Protein AF-A0A779UK07-F1 (afdb_monomer)

Foldseek 3Di:
DDADDLVNLQQDAQPDDWAARVPAPQWTWHDDNDRSKTWTWRWDQQLVPRDIDIDTQGMPPVQPSVNSVVVNVVCVVCSVVRHHVVVVVVVVVVPPPQDFLQVLLVVLLVVCVVVDPDVVCSVVLNVLCVVQPCVQRRRPGLVPDDPVSLCVSLVVCCVPPVVSSVSNVVSSVSSSVVSVVVD

InterPro domains:
  IPR010998 Integrase/recombinase, N-terminal [G3DSA:1.10.150.130] (100-183)
  IPR011010 DNA breaking-rejoining enzyme, catalytic core [SSF56349] (99-183)
  IPR025166 Integrase, DNA-binding domain [PF13356] (4-92)
  IPR038488 Integrase, DNA-binding domain superfamily [G3DSA:3.30.160.390] (3-99)
  IPR050808 Phage Integrase [PTHR30629] (3-180)
  IPR053876 Phage integrase, central domain [PF22022] (101-183)

Nearest PDB structures (foldseek):
  2khv-assembly1_A  TM=9.338E-01  e=1.316E-04  Nitrosospira multiformis ATCC 25196
  3ju0-assembly1_A  TM=8.220E-01  e=2.332E-04  Pectobacterium atrosepticum
  2kj9-assembly1_A  TM=9.137E-01  e=2.268E-02  Pectobacterium atrosepticum
  2kd1-assembly1_A  TM=8.937E-01  e=5.277E-01  Bacillus cereus ATCC 14579

Organism: Escherichia coli (NCBI:txid562)

Sequence (183 aa):
MAVLTDTKARHIKPDDKPLPHGGITGLTLHPSSVKGRGKWVFRYVSPVTQKRRNAGLGTYPEVSIAEAARAARIMREQLAAGDDPLEIKKAEAEKVVIPTFADAARRVHAELSPGWENPKHVRQWLSTLENYAFPQLGAKTLDSITAADVAETLRPVWLTLSETASRVKQRIHVVMQWGWAHG

Mean predicted aligned error: 11.49 Å

Structure (mmCIF, N/CA/C/O backbone):
data_AF-A0A779UK07-F1
#
_entry.id   AF-A0A779UK07-F1
#
loop_
_atom_site.group_PDB
_atom_site.id
_atom_site.type_symbol
_atom_site.label_atom_id
_atom_site.label_alt_id
_atom_site.label_comp_id
_atom_site.label_asym_id
_atom_site.label_entity_id
_atom_site.label_seq_id
_atom_site.pdbx_PDB_ins_code
_atom_site.Cartn_x
_atom_site.Cartn_y
_atom_site.Cartn_z
_atom_site.occupancy
_atom_site.B_iso_or_equiv
_atom_site.auth_seq_id
_atom_site.auth_comp_id
_atom_site.auth_asym_id
_atom_site.auth_atom_id
_atom_site.pdbx_PDB_model_num
ATOM 1 N N . MET A 1 1 ? 15.103 -5.470 -36.499 1.00 57.44 1 MET A N 1
ATOM 2 C CA . MET A 1 1 ? 15.886 -4.327 -35.970 1.00 57.44 1 MET A CA 1
ATOM 3 C C . MET A 1 1 ? 17.049 -4.884 -35.166 1.00 57.44 1 MET A C 1
ATOM 5 O O . MET A 1 1 ? 16.879 -5.939 -34.570 1.00 57.44 1 MET A O 1
ATOM 9 N N . ALA A 1 2 ? 18.208 -4.224 -35.153 1.00 71.31 2 ALA A N 1
ATOM 10 C CA . ALA A 1 2 ? 19.325 -4.659 -34.311 1.00 71.31 2 ALA A CA 1
ATOM 11 C C . ALA A 1 2 ? 18.951 -4.550 -32.822 1.00 71.31 2 ALA A C 1
ATOM 13 O O . ALA A 1 2 ? 18.353 -3.552 -32.417 1.00 71.31 2 ALA A O 1
ATOM 14 N N . VAL A 1 3 ? 19.290 -5.571 -32.029 1.00 83.56 3 VAL A N 1
ATOM 15 C CA . VAL A 1 3 ? 19.052 -5.575 -30.578 1.00 83.56 3 VAL A CA 1
ATOM 16 C C . VAL A 1 3 ? 19.963 -4.541 -29.908 1.00 83.56 3 VAL A C 1
ATOM 18 O O . VAL A 1 3 ? 21.121 -4.373 -30.294 1.00 83.56 3 VAL A O 1
ATOM 21 N N . LEU A 1 4 ? 19.434 -3.818 -28.923 1.00 87.31 4 LEU A N 1
ATOM 22 C CA . LEU A 1 4 ? 20.172 -2.814 -28.166 1.00 87.31 4 LEU A CA 1
ATOM 23 C C . LEU A 1 4 ? 21.307 -3.470 -27.370 1.00 87.31 4 LEU A C 1
ATOM 25 O O . LEU A 1 4 ? 21.084 -4.390 -26.588 1.00 87.31 4 LEU A O 1
ATOM 29 N N . THR A 1 5 ? 22.522 -2.969 -27.567 1.00 89.06 5 THR A N 1
ATOM 30 C CA . THR A 1 5 ? 23.745 -3.441 -26.908 1.00 89.06 5 THR A CA 1
ATOM 31 C C . THR A 1 5 ? 24.112 -2.553 -25.724 1.00 89.06 5 THR A C 1
ATOM 33 O O . THR A 1 5 ? 23.878 -1.343 -25.771 1.00 89.06 5 THR A O 1
ATOM 36 N N . ASP A 1 6 ? 24.786 -3.114 -24.718 1.00 88.31 6 ASP A N 1
ATOM 37 C CA . ASP A 1 6 ? 25.208 -2.384 -23.511 1.00 88.31 6 ASP A CA 1
ATOM 38 C C . ASP A 1 6 ? 26.038 -1.132 -23.834 1.00 88.31 6 ASP A C 1
ATOM 40 O O . ASP A 1 6 ? 25.762 -0.051 -23.324 1.00 88.31 6 ASP A O 1
ATOM 44 N N . THR A 1 7 ? 26.957 -1.222 -24.799 1.00 87.75 7 THR A N 1
ATOM 45 C CA . THR A 1 7 ? 27.757 -0.081 -25.273 1.00 87.75 7 THR A CA 1
ATOM 46 C C . THR A 1 7 ? 26.894 1.087 -25.751 1.00 87.75 7 THR A C 1
ATOM 48 O O . THR A 1 7 ? 27.187 2.240 -25.456 1.00 87.75 7 THR A O 1
ATOM 51 N N . LYS A 1 8 ? 25.789 0.813 -26.454 1.00 87.31 8 LYS A N 1
ATOM 52 C CA . LYS A 1 8 ? 24.876 1.865 -26.926 1.00 87.31 8 LYS A CA 1
ATOM 53 C C . LYS A 1 8 ? 24.067 2.450 -25.769 1.00 87.31 8 LYS A C 1
ATOM 55 O O . LYS A 1 8 ? 23.874 3.659 -25.730 1.00 87.31 8 LYS A O 1
ATOM 60 N N . ALA A 1 9 ? 23.651 1.618 -24.813 1.00 88.44 9 ALA A N 1
ATOM 61 C CA . ALA A 1 9 ? 22.932 2.068 -23.623 1.00 88.44 9 ALA A CA 1
ATOM 62 C C . ALA A 1 9 ? 23.801 2.964 -22.718 1.00 88.44 9 ALA A C 1
ATOM 64 O O . ALA A 1 9 ? 23.345 4.024 -22.304 1.00 88.44 9 ALA A O 1
ATOM 65 N N . ARG A 1 10 ? 25.078 2.623 -22.486 1.00 90.75 10 ARG A N 1
ATOM 66 C CA . ARG A 1 10 ? 26.016 3.469 -21.710 1.00 90.75 10 ARG A CA 1
ATOM 67 C C . ARG A 1 10 ? 26.317 4.814 -22.359 1.00 90.75 10 ARG A C 1
ATOM 69 O O . ARG A 1 10 ? 26.654 5.774 -21.671 1.00 90.75 10 ARG A O 1
ATOM 76 N N . HIS A 1 11 ? 26.243 4.878 -23.684 1.00 91.56 11 HIS A N 1
ATOM 77 C CA . HIS A 1 11 ? 26.542 6.090 -24.436 1.00 91.56 11 HIS A CA 1
ATOM 78 C C . HIS A 1 11 ? 25.323 6.990 -24.663 1.00 91.56 11 HIS A C 1
ATOM 80 O O . HIS A 1 11 ? 25.506 8.064 -25.235 1.00 91.56 11 HIS A O 1
ATOM 86 N N . ILE A 1 12 ? 24.133 6.602 -24.185 1.00 91.00 12 ILE A N 1
ATOM 87 C CA . ILE A 1 12 ? 22.922 7.418 -24.300 1.00 91.00 12 ILE A CA 1
ATOM 88 C C . ILE A 1 12 ? 23.103 8.763 -23.580 1.00 91.00 12 ILE A C 1
ATOM 90 O O . ILE A 1 12 ? 23.595 8.815 -22.448 1.00 91.00 12 ILE A O 1
ATOM 94 N N . LYS A 1 13 ? 22.732 9.857 -24.239 1.00 91.25 13 LYS A N 1
ATOM 95 C CA . LYS A 1 13 ? 22.801 11.229 -23.722 1.00 91.25 13 LYS A CA 1
ATOM 96 C C . LYS A 1 13 ? 21.400 11.770 -23.420 1.00 91.25 13 LYS A C 1
ATOM 98 O O . LYS A 1 13 ? 20.442 11.290 -24.018 1.00 91.25 13 LYS A O 1
ATOM 103 N N . PRO A 1 14 ? 21.274 12.786 -22.549 1.00 89.38 14 PRO A N 1
ATOM 104 C CA . PRO A 1 14 ? 19.977 13.361 -22.184 1.00 89.38 14 PRO A CA 1
ATOM 105 C C . PRO A 1 14 ? 19.113 13.812 -23.369 1.00 89.38 14 PRO A C 1
ATOM 107 O O . PRO A 1 14 ? 17.906 13.593 -23.353 1.00 89.38 14 PRO A O 1
ATOM 110 N N . ASP A 1 15 ? 19.738 14.358 -24.414 1.00 89.75 15 ASP A N 1
ATOM 111 C CA . ASP A 1 15 ? 19.048 14.881 -25.602 1.00 89.75 15 ASP A CA 1
ATOM 112 C C . ASP A 1 15 ? 18.856 13.838 -26.717 1.00 89.75 15 ASP A C 1
ATOM 114 O O . ASP A 1 15 ? 18.344 14.152 -27.796 1.00 89.75 15 ASP A O 1
ATOM 118 N N . ASP A 1 16 ? 19.276 12.589 -26.491 1.00 89.31 16 ASP A N 1
ATOM 119 C CA . ASP A 1 16 ? 19.120 11.539 -27.491 1.00 89.31 16 ASP A CA 1
ATOM 120 C C . ASP A 1 16 ? 17.648 11.124 -27.636 1.00 89.31 16 ASP A C 1
ATOM 122 O O . ASP A 1 16 ? 16.815 11.222 -26.732 1.00 89.31 16 ASP A O 1
ATOM 126 N N . LYS A 1 17 ? 17.304 10.587 -28.808 1.00 90.19 17 LYS A N 1
ATOM 127 C CA . LYS A 1 17 ? 15.993 9.959 -29.000 1.00 90.19 17 LYS A CA 1
ATOM 128 C C . LYS A 1 17 ? 15.923 8.642 -28.212 1.00 90.19 17 LYS A C 1
ATOM 130 O O . LYS A 1 17 ? 16.940 7.956 -28.095 1.00 90.19 17 LYS A O 1
ATOM 135 N N . PRO A 1 18 ? 14.731 8.229 -27.739 1.00 91.69 18 PRO A N 1
ATOM 136 C CA . PRO A 1 18 ? 14.566 6.940 -27.078 1.00 91.69 18 PRO A CA 1
ATOM 137 C C . PRO A 1 18 ? 15.092 5.792 -27.942 1.00 91.69 18 PRO A C 1
ATOM 139 O O . PRO A 1 18 ? 14.708 5.650 -29.106 1.00 91.69 18 PRO A O 1
ATOM 142 N N . LEU A 1 19 ? 15.959 4.963 -27.367 1.00 91.50 19 LEU A N 1
ATOM 143 C CA . LEU A 1 19 ? 16.595 3.858 -28.072 1.00 91.50 19 LEU A CA 1
ATOM 144 C C . LEU A 1 19 ? 15.689 2.622 -28.014 1.00 91.50 19 LEU A C 1
ATOM 146 O O . LEU A 1 19 ? 15.406 2.126 -26.922 1.00 91.50 19 LEU A O 1
ATOM 150 N N . PRO A 1 20 ? 15.216 2.083 -29.149 1.00 91.62 20 PRO A N 1
ATOM 151 C CA . PRO A 1 20 ? 14.432 0.857 -29.135 1.00 91.62 20 PRO A CA 1
ATOM 152 C C . PRO A 1 20 ? 15.303 -0.334 -28.733 1.00 91.62 20 PRO A C 1
ATOM 154 O O . PRO A 1 20 ? 16.447 -0.452 -29.168 1.00 91.62 20 PRO A O 1
ATOM 157 N N . HIS A 1 21 ? 14.744 -1.258 -27.948 1.00 89.38 21 HIS A N 1
ATOM 158 C CA . HIS A 1 21 ? 15.444 -2.493 -27.588 1.00 89.38 21 HIS A CA 1
ATOM 159 C C . HIS A 1 21 ? 15.696 -3.392 -28.810 1.00 89.38 21 HIS A C 1
ATOM 161 O O . HIS A 1 21 ? 16.634 -4.181 -28.814 1.00 89.38 21 HIS A O 1
ATOM 167 N N . GLY A 1 22 ? 14.860 -3.299 -29.849 1.00 85.69 22 GLY A N 1
ATOM 168 C CA . GLY A 1 22 ? 15.028 -4.016 -31.118 1.00 85.69 22 GLY A CA 1
ATOM 169 C C . GLY A 1 22 ? 14.611 -5.493 -31.097 1.00 85.69 22 GLY A C 1
ATOM 170 O O . GLY A 1 22 ? 14.159 -5.986 -32.126 1.00 85.69 22 GLY A O 1
ATOM 171 N N . GLY A 1 23 ? 14.690 -6.169 -29.942 1.00 84.81 23 GLY A N 1
ATOM 172 C CA . GLY A 1 23 ? 14.252 -7.564 -29.758 1.00 84.81 23 GLY A CA 1
ATOM 173 C C . GLY A 1 23 ? 12.819 -7.744 -29.237 1.00 84.81 23 GLY A C 1
ATOM 174 O O . GLY A 1 23 ? 12.241 -8.818 -29.365 1.00 84.81 23 GLY A O 1
ATOM 175 N N . ILE A 1 24 ? 12.224 -6.701 -28.652 1.00 86.94 24 ILE A N 1
ATOM 176 C CA . ILE A 1 24 ? 10.871 -6.715 -28.079 1.00 86.94 24 ILE A CA 1
ATOM 177 C C . ILE A 1 24 ? 10.160 -5.454 -28.552 1.00 86.94 24 ILE A C 1
ATOM 179 O O . ILE A 1 24 ? 10.629 -4.340 -28.315 1.00 86.94 24 ILE A O 1
ATOM 183 N N . THR A 1 25 ? 9.032 -5.623 -29.240 1.00 87.88 25 THR A N 1
ATOM 184 C CA . THR A 1 25 ? 8.237 -4.501 -29.750 1.00 87.88 25 THR A CA 1
ATOM 185 C C . THR A 1 25 ? 7.699 -3.680 -28.586 1.00 87.88 25 THR A C 1
ATOM 187 O O . THR A 1 25 ? 7.180 -4.242 -27.628 1.00 87.88 25 THR A O 1
ATOM 190 N N . GLY A 1 26 ? 7.800 -2.357 -28.681 1.00 88.31 26 GLY A N 1
ATOM 191 C CA . GLY A 1 26 ? 7.300 -1.448 -27.650 1.00 88.31 26 GLY A CA 1
ATOM 192 C C . GLY A 1 26 ? 8.263 -1.212 -26.484 1.00 88.31 26 GLY A C 1
ATOM 193 O O . GLY A 1 26 ? 8.050 -0.254 -25.749 1.00 88.31 26 GLY A O 1
ATOM 194 N N . LEU A 1 27 ? 9.339 -1.998 -26.331 1.00 94.12 27 LEU A N 1
ATOM 195 C CA . LEU A 1 27 ? 10.370 -1.747 -25.318 1.00 94.12 27 LEU A CA 1
ATOM 196 C C . LEU A 1 27 ? 11.400 -0.727 -25.822 1.00 94.12 27 LEU A C 1
ATOM 198 O O . LEU A 1 27 ? 12.072 -0.942 -26.835 1.00 94.12 27 LEU A O 1
ATOM 202 N N . THR A 1 28 ? 11.547 0.373 -25.088 1.00 94.44 28 THR A N 1
ATOM 203 C CA . THR A 1 28 ? 12.462 1.475 -25.410 1.00 94.44 28 THR A CA 1
ATOM 204 C C . THR A 1 28 ? 13.197 1.970 -24.165 1.00 94.44 28 THR A C 1
ATOM 206 O O . THR A 1 28 ? 12.624 1.999 -23.078 1.00 94.44 28 THR A O 1
ATOM 209 N N . LEU A 1 29 ? 14.459 2.369 -24.320 1.00 94.44 29 LEU A N 1
ATOM 210 C CA . LEU A 1 29 ? 15.242 3.067 -23.307 1.00 94.44 29 LEU A CA 1
ATOM 211 C C . LEU A 1 29 ? 15.114 4.572 -23.538 1.00 94.44 29 LEU A C 1
ATOM 213 O O . LEU A 1 29 ? 15.596 5.095 -24.542 1.00 94.44 29 LEU A O 1
ATOM 217 N N . HIS A 1 30 ? 14.459 5.267 -22.619 1.00 94.44 30 HIS A N 1
ATOM 218 C CA . HIS A 1 30 ? 14.357 6.720 -22.634 1.00 94.44 30 HIS A CA 1
ATOM 219 C C . HIS A 1 30 ? 15.547 7.336 -21.893 1.00 94.44 30 HIS A C 1
ATOM 221 O O . HIS A 1 30 ? 15.806 6.917 -20.764 1.00 94.44 30 HIS A O 1
ATOM 227 N N . PRO A 1 31 ? 16.256 8.319 -22.466 1.00 93.94 31 PRO A N 1
ATOM 228 C CA . PRO A 1 31 ? 17.350 8.972 -21.764 1.00 93.94 31 PRO A CA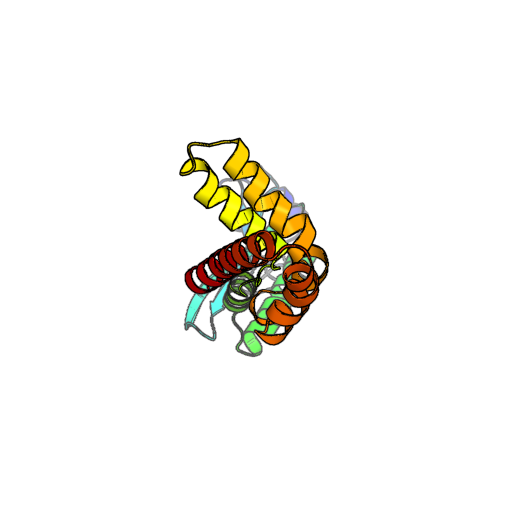 1
ATOM 229 C C . PRO A 1 31 ? 16.881 9.707 -20.508 1.00 93.94 31 PRO A C 1
ATOM 231 O O . PRO A 1 31 ? 15.741 10.164 -20.415 1.00 93.94 31 PRO A O 1
ATOM 234 N N . SER A 1 32 ? 17.778 9.786 -19.528 1.00 91.44 32 SER A N 1
ATOM 235 C CA . SER A 1 32 ? 17.625 10.608 -18.326 1.00 91.44 32 SER A CA 1
ATOM 236 C C . SER A 1 32 ? 18.546 11.831 -18.400 1.00 91.44 32 SER A C 1
ATOM 238 O O . SER A 1 32 ? 19.317 11.975 -19.341 1.00 91.44 32 SER A O 1
ATOM 240 N N . SER A 1 33 ? 18.531 12.688 -17.379 1.00 89.62 33 SER A N 1
ATOM 241 C CA . SER A 1 33 ? 19.409 13.868 -17.272 1.00 89.62 33 SER A CA 1
ATOM 242 C C . SER A 1 33 ? 20.905 13.539 -17.172 1.00 89.62 33 SER A C 1
ATOM 244 O O . SER A 1 33 ? 21.743 14.424 -17.319 1.00 89.62 33 SER A O 1
ATOM 246 N N . VAL A 1 34 ? 21.257 12.272 -16.938 1.00 90.38 34 VAL A N 1
ATOM 247 C CA . VAL A 1 34 ? 22.638 11.804 -16.786 1.00 90.38 34 VAL A CA 1
ATOM 248 C C . VAL A 1 34 ? 22.996 10.872 -17.939 1.00 90.38 34 VAL A C 1
ATOM 250 O O . VAL A 1 34 ? 22.265 9.924 -18.230 1.00 90.38 34 VAL A O 1
ATOM 253 N N . LYS A 1 35 ? 24.156 11.110 -18.562 1.00 90.56 35 LYS A N 1
ATOM 254 C CA . LYS A 1 35 ? 24.704 10.238 -19.608 1.00 90.56 35 LYS A CA 1
ATOM 2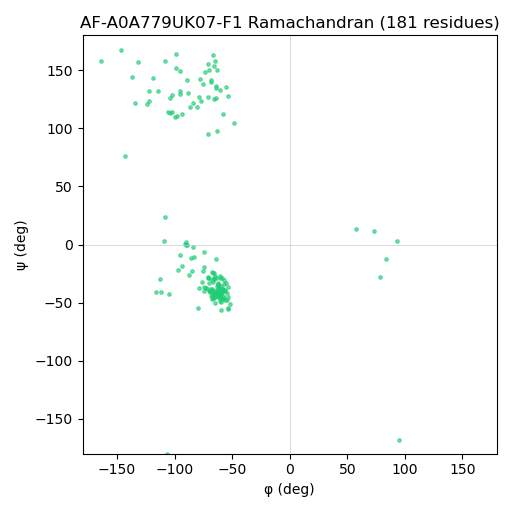55 C C . LYS A 1 35 ? 24.831 8.798 -19.102 1.00 90.56 35 LYS A C 1
ATOM 257 O O . LYS A 1 35 ? 25.321 8.562 -18.001 1.00 90.56 35 LYS A O 1
ATOM 262 N N . GLY A 1 36 ? 24.419 7.839 -19.924 1.00 86.88 36 GLY A N 1
ATOM 263 C CA . GLY A 1 36 ? 24.473 6.419 -19.586 1.00 86.88 36 GLY A CA 1
ATOM 264 C C . GLY A 1 36 ? 23.432 5.986 -18.557 1.00 86.88 36 GLY A C 1
ATOM 265 O O . GLY A 1 36 ? 23.520 4.868 -18.057 1.00 86.88 36 GLY A O 1
ATOM 266 N N . ARG A 1 37 ? 22.449 6.840 -18.239 1.00 92.00 37 ARG A N 1
ATOM 267 C CA . ARG A 1 37 ? 21.261 6.479 -17.464 1.00 92.00 37 ARG A CA 1
ATOM 268 C C . ARG A 1 37 ? 20.003 6.707 -18.285 1.00 92.00 37 ARG A C 1
ATOM 270 O O . ARG A 1 37 ? 19.884 7.686 -19.020 1.00 92.00 37 ARG A O 1
ATOM 277 N N . GLY A 1 38 ? 19.032 5.823 -18.118 1.00 92.75 38 GLY A N 1
ATOM 278 C CA . GLY A 1 38 ? 17.768 5.926 -18.833 1.00 92.75 38 GLY A CA 1
ATOM 279 C C . GLY A 1 38 ? 16.679 5.066 -18.220 1.00 92.75 38 GLY A C 1
ATOM 280 O O . GLY A 1 38 ? 16.967 4.115 -17.507 1.00 92.75 38 GLY A O 1
ATOM 281 N N . LYS A 1 39 ? 15.421 5.400 -18.483 1.00 95.38 39 LYS A N 1
ATOM 282 C CA . LYS A 1 39 ? 14.260 4.651 -18.000 1.00 95.38 39 LYS A CA 1
ATOM 283 C C . LYS A 1 39 ? 13.803 3.660 -19.059 1.00 95.38 39 LYS A C 1
ATOM 285 O O . LYS A 1 39 ? 13.614 4.031 -20.218 1.00 95.38 39 LYS A O 1
ATOM 290 N N . TRP A 1 40 ? 13.580 2.416 -18.663 1.00 95.81 40 TRP A N 1
ATOM 291 C CA . TRP A 1 40 ? 12.947 1.427 -19.522 1.00 95.81 40 TRP A CA 1
ATOM 292 C C . TRP A 1 40 ? 11.450 1.684 -19.578 1.00 95.81 40 TRP A C 1
ATOM 294 O O . TRP A 1 40 ? 10.774 1.703 -18.551 1.00 95.81 40 TRP A O 1
ATOM 304 N N . VAL A 1 41 ? 10.933 1.871 -20.787 1.00 95.00 41 VAL A N 1
ATOM 305 C CA . VAL A 1 41 ? 9.512 2.090 -21.038 1.00 95.00 41 VAL A CA 1
ATOM 306 C C . VAL A 1 41 ? 9.022 1.041 -22.019 1.00 95.00 41 VAL A C 1
ATOM 308 O O . VAL A 1 41 ? 9.512 0.958 -23.148 1.00 95.00 41 VAL A O 1
ATOM 311 N N . PHE A 1 42 ? 8.038 0.260 -21.585 1.00 94.81 42 PHE A N 1
ATOM 312 C CA . PHE A 1 42 ? 7.319 -0.701 -22.403 1.00 94.81 42 PHE A CA 1
ATOM 313 C C . PHE A 1 42 ? 5.954 -0.132 -22.797 1.00 94.81 42 PHE A C 1
ATOM 315 O O . PHE A 1 42 ? 5.098 0.117 -21.948 1.00 94.81 42 PHE A O 1
ATOM 322 N N . ARG A 1 43 ? 5.766 0.113 -24.093 1.00 92.88 43 ARG A N 1
ATOM 323 C CA . ARG A 1 43 ? 4.530 0.660 -24.661 1.00 92.88 43 ARG A CA 1
ATOM 324 C C . ARG A 1 43 ? 3.638 -0.468 -25.152 1.00 92.88 43 ARG A C 1
ATOM 326 O O . ARG A 1 43 ? 4.086 -1.301 -25.941 1.00 92.88 43 ARG A O 1
ATOM 333 N N . TYR A 1 44 ? 2.377 -0.454 -24.743 1.00 91.62 44 TYR A N 1
ATOM 334 C CA . TYR A 1 44 ? 1.394 -1.458 -25.132 1.00 91.62 44 TYR A CA 1
ATOM 335 C C . TYR A 1 44 ? -0.010 -0.858 -25.255 1.00 91.62 44 TYR A C 1
ATOM 337 O O . TYR A 1 44 ? -0.258 0.282 -24.860 1.00 91.62 44 TYR A O 1
ATOM 345 N N . VAL A 1 45 ? -0.925 -1.623 -25.846 1.00 90.56 45 VAL A N 1
ATOM 346 C CA . VAL A 1 45 ? -2.360 -1.321 -25.841 1.00 90.56 45 VAL A CA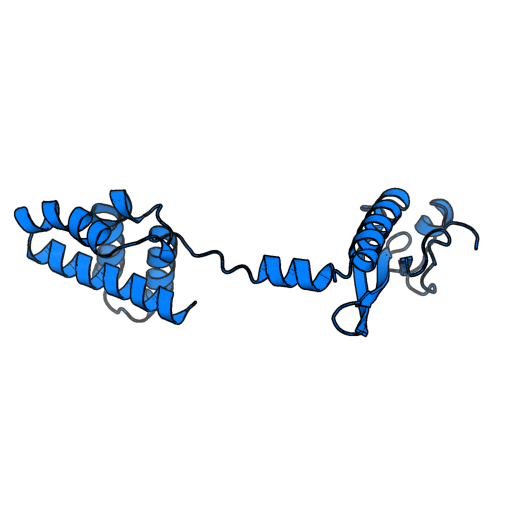 1
ATOM 347 C C . VAL A 1 45 ? -3.007 -2.265 -24.843 1.00 90.56 45 VAL A C 1
ATOM 349 O O . VAL A 1 45 ? -2.784 -3.471 -24.909 1.00 90.56 45 VAL A O 1
ATOM 352 N N . SER A 1 46 ? -3.748 -1.708 -23.894 1.00 87.81 46 SER A N 1
ATOM 353 C CA . SER A 1 46 ? -4.458 -2.484 -22.880 1.00 87.81 46 SER A CA 1
ATOM 354 C C . SER A 1 46 ? -5.555 -3.335 -23.535 1.00 87.81 46 SER A C 1
ATOM 356 O O . SER A 1 46 ? -6.401 -2.754 -24.217 1.00 87.81 46 SER A O 1
ATOM 358 N N . PRO A 1 47 ? -5.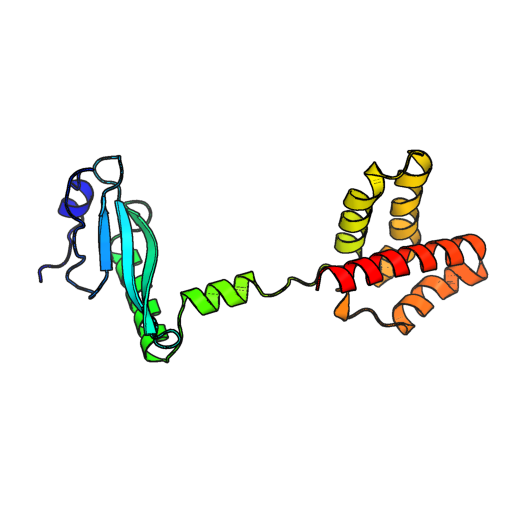595 -4.664 -23.328 1.00 86.94 47 PRO A N 1
ATOM 359 C CA . PRO A 1 47 ? -6.687 -5.501 -23.829 1.00 86.94 47 PRO A CA 1
ATOM 360 C C . PRO A 1 47 ? -8.023 -5.161 -23.150 1.00 86.94 47 PRO A C 1
ATOM 362 O O . PRO A 1 47 ? -9.072 -5.263 -23.779 1.00 86.94 47 PRO A O 1
ATOM 365 N N . VAL A 1 48 ? -7.977 -4.673 -21.906 1.00 85.12 48 VAL A N 1
ATOM 366 C CA . VAL A 1 48 ? -9.156 -4.310 -21.107 1.00 85.12 48 VAL A CA 1
ATOM 367 C C . VAL A 1 48 ? -9.704 -2.939 -21.505 1.00 85.12 48 VAL A C 1
ATOM 369 O O . VAL A 1 48 ? -10.875 -2.794 -21.835 1.00 85.12 48 VAL A O 1
ATOM 372 N N . THR A 1 49 ? -8.857 -1.906 -21.487 1.00 84.25 49 THR A N 1
ATOM 373 C CA . THR A 1 49 ? -9.306 -0.513 -21.682 1.00 84.25 49 THR A CA 1
ATOM 374 C C . THR A 1 49 ? -9.186 -0.023 -23.123 1.00 84.25 49 THR A C 1
ATOM 376 O O . THR A 1 49 ? -9.640 1.079 -23.424 1.00 84.25 49 THR A O 1
ATOM 379 N N . GLN A 1 50 ? -8.530 -0.791 -24.004 1.00 87.50 50 GLN A N 1
ATOM 380 C CA . GLN A 1 50 ? -8.232 -0.441 -25.403 1.00 87.50 50 GLN A CA 1
ATOM 381 C C . GLN A 1 50 ? -7.418 0.859 -25.578 1.00 87.50 50 GLN A C 1
ATOM 383 O O . GLN A 1 50 ? -7.272 1.388 -26.681 1.00 87.50 50 GLN A O 1
ATOM 388 N N . LYS A 1 51 ? -6.830 1.385 -24.495 1.00 88.88 51 LYS A N 1
ATOM 389 C CA . LYS A 1 51 ? -6.008 2.603 -24.499 1.00 88.88 51 LYS A CA 1
ATOM 390 C C . LYS A 1 51 ? -4.521 2.271 -24.610 1.00 88.88 51 LYS A C 1
ATOM 392 O O . LYS A 1 51 ? -4.047 1.252 -24.104 1.00 88.88 51 LYS A O 1
ATOM 397 N N . ARG A 1 52 ? -3.761 3.172 -25.243 1.00 90.50 52 ARG A N 1
ATOM 398 C CA . ARG A 1 52 ? -2.289 3.122 -25.268 1.00 90.50 52 ARG A CA 1
ATOM 399 C C . ARG A 1 52 ? -1.742 3.469 -23.886 1.00 90.50 52 ARG A C 1
ATOM 401 O O . ARG A 1 52 ? -2.076 4.522 -23.345 1.00 90.50 52 ARG A O 1
ATOM 408 N N . ARG A 1 53 ? -0.886 2.608 -23.338 1.00 89.94 53 ARG A N 1
ATOM 409 C CA . ARG A 1 53 ? -0.266 2.767 -22.018 1.00 89.94 53 ARG A CA 1
ATOM 410 C C . ARG A 1 53 ? 1.236 2.526 -22.086 1.00 89.94 53 ARG A C 1
ATOM 412 O O . ARG A 1 53 ? 1.743 1.855 -22.985 1.00 89.94 53 ARG A O 1
ATOM 419 N N . ASN A 1 54 ? 1.931 3.088 -21.104 1.00 91.88 54 ASN A N 1
ATOM 420 C CA . ASN A 1 54 ? 3.369 2.953 -20.927 1.00 91.88 54 ASN A CA 1
ATOM 421 C C . ASN A 1 54 ? 3.634 2.369 -19.537 1.00 91.88 54 ASN A C 1
ATOM 423 O O . ASN A 1 54 ? 3.222 2.960 -18.541 1.00 91.88 54 ASN A O 1
ATOM 427 N N . ALA A 1 55 ? 4.343 1.247 -19.468 1.00 90.88 55 ALA A N 1
ATOM 428 C CA . ALA A 1 55 ? 4.833 0.672 -18.223 1.00 90.88 55 ALA A CA 1
ATOM 429 C C . ALA A 1 55 ? 6.324 0.971 -18.044 1.00 90.88 55 ALA A C 1
ATOM 431 O O . ALA A 1 55 ? 7.129 0.724 -18.943 1.00 90.88 55 ALA A O 1
ATOM 432 N N . GLY A 1 56 ? 6.691 1.503 -16.879 1.00 92.94 56 GLY A N 1
ATOM 433 C CA . GLY A 1 56 ? 8.087 1.663 -16.482 1.00 92.94 56 GLY A CA 1
ATOM 434 C C . GLY A 1 56 ? 8.656 0.338 -15.978 1.00 92.94 56 GLY A C 1
ATOM 435 O O . GLY A 1 56 ? 8.085 -0.264 -15.073 1.00 92.94 56 GLY A O 1
ATOM 436 N N . LEU A 1 57 ? 9.782 -0.101 -16.539 1.00 92.50 57 LEU A N 1
ATOM 437 C CA . LEU A 1 57 ? 10.465 -1.353 -16.180 1.00 92.50 57 LEU A CA 1
ATOM 438 C C . LEU A 1 57 ? 11.776 -1.11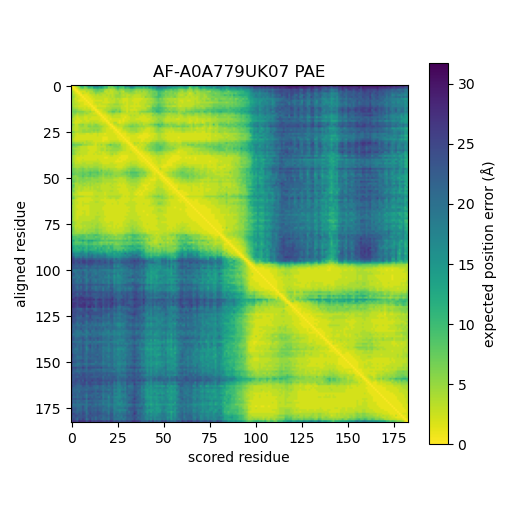5 -15.413 1.00 92.50 57 LEU A C 1
ATOM 440 O O . LEU A 1 57 ? 12.671 -1.953 -15.427 1.00 92.50 57 LEU A O 1
ATOM 444 N N . GLY A 1 58 ? 11.897 0.042 -14.761 1.00 92.25 58 GLY A N 1
ATOM 445 C CA . GLY A 1 58 ? 13.082 0.449 -14.005 1.00 92.25 58 GLY A CA 1
ATOM 446 C C . GLY A 1 58 ? 14.062 1.306 -14.806 1.00 92.25 58 GLY A C 1
ATOM 447 O O . GLY A 1 58 ? 13.735 1.821 -15.880 1.00 92.25 58 GLY A O 1
ATOM 448 N N . THR A 1 59 ? 15.260 1.491 -14.253 1.00 94.31 59 THR A N 1
ATOM 449 C CA . THR A 1 59 ? 16.258 2.449 -14.748 1.00 94.31 59 THR A CA 1
ATOM 450 C C . THR A 1 59 ? 17.558 1.729 -15.083 1.00 94.31 59 THR A C 1
ATOM 452 O O . THR A 1 59 ? 18.067 0.960 -14.285 1.00 94.31 59 THR A O 1
ATOM 455 N N . TYR A 1 60 ? 18.135 1.986 -16.248 1.00 92.38 60 TYR A N 1
ATOM 456 C CA . TYR A 1 60 ? 19.486 1.563 -16.596 1.00 92.38 60 TYR A CA 1
ATOM 457 C C . TYR A 1 60 ? 20.526 2.448 -15.877 1.00 92.38 60 TYR A C 1
ATOM 459 O O . TYR A 1 60 ? 20.348 3.673 -15.863 1.00 92.38 60 TYR A O 1
ATOM 467 N N . PRO A 1 61 ? 21.625 1.897 -15.324 1.00 91.69 61 PRO A N 1
ATOM 468 C CA . PRO A 1 61 ? 22.067 0.499 -15.401 1.00 91.69 61 PRO A CA 1
ATOM 469 C C . PRO A 1 61 ? 21.566 -0.424 -14.276 1.00 91.69 61 PRO A C 1
ATOM 471 O O . PRO A 1 61 ? 21.919 -1.597 -14.295 1.00 91.69 61 PRO A O 1
ATOM 474 N N . GLU A 1 62 ? 20.769 0.066 -13.318 1.00 92.62 62 GLU A N 1
ATOM 475 C CA . GLU A 1 62 ? 20.236 -0.74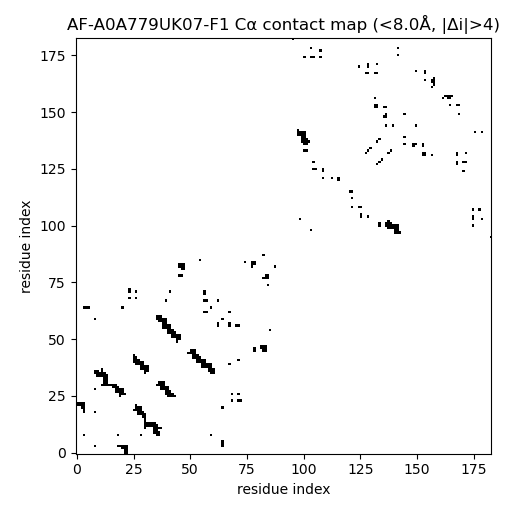7 -12.202 1.00 92.62 62 GLU A CA 1
ATOM 476 C C . GLU A 1 62 ? 19.422 -1.946 -12.701 1.00 92.62 62 GLU A C 1
ATOM 478 O O . GLU A 1 62 ? 19.526 -3.039 -12.160 1.00 92.62 62 GLU A O 1
ATOM 483 N N . VAL A 1 63 ? 18.651 -1.736 -13.770 1.00 92.38 63 VAL A N 1
ATOM 484 C CA . VAL A 1 63 ? 17.996 -2.786 -14.544 1.00 92.38 63 VAL A CA 1
ATOM 485 C C . VAL A 1 63 ? 18.737 -2.948 -15.862 1.00 92.38 63 VAL A C 1
ATOM 487 O O . VAL A 1 63 ? 18.741 -2.056 -16.725 1.00 92.38 63 VAL A O 1
ATOM 490 N N . SER A 1 64 ? 19.350 -4.115 -16.026 1.00 92.75 64 SER A N 1
ATOM 491 C CA . SER A 1 64 ? 20.076 -4.486 -17.233 1.00 92.75 64 SER A CA 1
ATOM 492 C C . SER A 1 64 ? 19.143 -4.644 -18.438 1.00 92.75 64 SER A C 1
ATOM 494 O O . SER A 1 64 ? 17.929 -4.829 -18.320 1.00 92.75 64 SER A O 1
ATOM 496 N N . ILE A 1 65 ? 19.724 -4.630 -19.639 1.00 91.44 65 ILE A N 1
ATOM 497 C CA . ILE A 1 65 ? 18.977 -4.843 -20.888 1.00 91.44 65 ILE A CA 1
ATOM 498 C C . ILE A 1 65 ? 18.257 -6.203 -20.874 1.00 91.44 65 ILE A C 1
ATOM 500 O O . ILE A 1 65 ? 17.119 -6.309 -21.331 1.00 91.44 65 ILE A O 1
ATOM 504 N N . ALA A 1 66 ? 18.908 -7.239 -20.336 1.00 91.44 66 ALA A N 1
ATOM 505 C CA . ALA A 1 66 ? 18.345 -8.581 -20.249 1.00 91.44 66 ALA A CA 1
ATOM 506 C C . ALA A 1 66 ? 17.178 -8.652 -19.252 1.00 91.44 66 ALA A C 1
ATOM 508 O O . ALA A 1 66 ? 16.161 -9.277 -19.545 1.00 91.44 66 ALA A O 1
ATOM 509 N N . GLU A 1 67 ? 17.285 -7.988 -18.100 1.00 92.25 67 GLU A N 1
ATOM 510 C CA . GLU A 1 67 ? 16.203 -7.923 -17.110 1.00 92.25 67 GLU A CA 1
ATOM 511 C C . GLU A 1 67 ? 14.994 -7.159 -17.634 1.00 92.25 67 GLU A C 1
ATOM 513 O O . GLU A 1 67 ? 13.876 -7.669 -17.551 1.00 92.25 67 GLU A O 1
ATOM 518 N N . ALA A 1 68 ? 15.215 -5.997 -18.255 1.00 92.69 68 ALA A N 1
ATOM 519 C CA . ALA A 1 68 ? 14.153 -5.240 -18.908 1.00 92.69 68 ALA A CA 1
ATOM 520 C C . ALA A 1 68 ? 13.466 -6.073 -20.002 1.00 92.69 68 ALA A C 1
ATOM 522 O O . ALA A 1 68 ? 12.242 -6.042 -20.137 1.00 92.69 68 ALA A O 1
ATOM 523 N N . ALA A 1 69 ? 14.238 -6.870 -20.750 1.00 92.62 69 ALA A N 1
ATOM 524 C CA . ALA A 1 69 ? 13.697 -7.761 -21.764 1.00 92.62 69 ALA A CA 1
ATOM 525 C C . ALA A 1 69 ? 12.852 -8.900 -21.168 1.00 92.62 69 ALA A C 1
ATOM 527 O O . ALA A 1 69 ? 11.763 -9.179 -21.670 1.00 92.62 69 ALA A O 1
ATOM 528 N N . ARG A 1 70 ? 13.310 -9.535 -20.081 1.00 93.50 70 ARG A N 1
ATOM 529 C CA . ARG A 1 70 ? 12.523 -10.553 -19.364 1.00 93.50 70 ARG A CA 1
ATOM 530 C C . ARG A 1 70 ? 11.216 -9.972 -18.828 1.00 93.50 70 ARG A C 1
ATOM 532 O O . ARG A 1 70 ? 10.158 -10.531 -19.098 1.00 93.50 70 ARG A O 1
ATOM 539 N N . ALA A 1 71 ? 11.274 -8.825 -18.151 1.00 92.12 71 ALA A N 1
ATOM 540 C CA . ALA A 1 71 ? 10.091 -8.167 -17.602 1.00 92.12 71 ALA A CA 1
ATOM 541 C C . ALA A 1 71 ? 9.078 -7.787 -18.698 1.00 92.12 71 ALA A C 1
ATOM 543 O O . ALA A 1 71 ? 7.881 -8.026 -18.550 1.00 92.12 71 ALA A O 1
ATOM 544 N N . ALA A 1 72 ? 9.550 -7.276 -19.840 1.00 93.00 72 ALA A N 1
ATOM 545 C CA . ALA A 1 72 ? 8.682 -6.955 -20.971 1.00 93.00 72 ALA A CA 1
ATOM 546 C C . ALA A 1 72 ? 8.037 -8.198 -21.617 1.00 93.00 72 ALA A C 1
ATOM 548 O O . ALA A 1 72 ? 6.914 -8.107 -22.110 1.00 93.00 72 ALA A O 1
ATOM 549 N N . ARG A 1 73 ? 8.715 -9.357 -21.628 1.00 92.81 73 ARG A N 1
ATOM 550 C CA . ARG A 1 73 ? 8.129 -10.623 -22.114 1.00 92.81 73 ARG A CA 1
ATOM 551 C C . ARG A 1 73 ? 7.006 -11.109 -21.208 1.00 92.81 73 ARG A C 1
ATOM 553 O O . ARG A 1 73 ? 5.925 -11.372 -21.717 1.00 92.81 73 ARG A O 1
ATOM 560 N N . ILE A 1 74 ? 7.231 -11.108 -19.895 1.00 91.44 74 ILE A N 1
ATOM 561 C CA . ILE A 1 74 ? 6.206 -11.470 -18.905 1.00 91.44 74 ILE A CA 1
ATOM 562 C C . ILE A 1 74 ? 4.972 -10.573 -19.067 1.00 91.44 74 ILE A C 1
ATOM 564 O O . ILE A 1 74 ? 3.850 -11.062 -19.154 1.00 91.44 74 ILE A O 1
ATOM 568 N N . MET A 1 75 ? 5.167 -9.255 -19.203 1.00 90.31 75 MET A N 1
ATOM 569 C CA . MET A 1 75 ? 4.047 -8.340 -19.449 1.00 90.31 75 MET A CA 1
ATOM 570 C C . MET A 1 75 ? 3.318 -8.639 -20.763 1.00 90.31 75 MET A C 1
ATOM 572 O O . MET A 1 75 ? 2.104 -8.493 -20.826 1.00 90.31 75 MET A O 1
ATOM 576 N N . ARG A 1 76 ? 4.018 -9.059 -21.824 1.00 90.12 76 ARG A N 1
ATOM 577 C CA . ARG A 1 76 ? 3.365 -9.463 -23.080 1.00 90.12 76 ARG A CA 1
ATOM 578 C C . ARG A 1 76 ? 2.554 -10.740 -22.948 1.00 90.12 76 ARG A C 1
ATOM 580 O O . ARG A 1 76 ? 1.496 -10.815 -23.559 1.00 90.12 76 ARG A O 1
ATOM 587 N N . GLU A 1 77 ? 3.043 -11.712 -22.193 1.00 90.81 77 GLU A N 1
ATOM 588 C CA . GLU A 1 77 ? 2.314 -12.952 -21.917 1.00 90.81 77 GLU A CA 1
ATOM 589 C C . GLU A 1 77 ? 1.016 -12.650 -21.158 1.00 90.81 77 GLU A C 1
ATOM 591 O O . GLU A 1 77 ? -0.044 -13.114 -21.566 1.00 90.81 77 GLU A O 1
ATOM 596 N N . GLN A 1 78 ? 1.069 -11.772 -20.151 1.00 87.38 78 GLN A N 1
ATOM 597 C CA . GLN A 1 78 ? -0.120 -11.290 -19.433 1.00 87.38 78 GLN A CA 1
ATOM 598 C C . GLN A 1 78 ? -1.107 -10.573 -20.367 1.00 87.38 78 GLN A C 1
ATOM 600 O O . GLN A 1 78 ?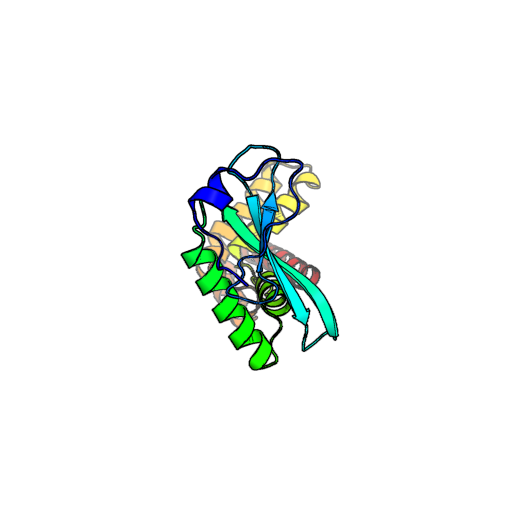 -2.294 -10.882 -20.381 1.00 87.38 78 GLN A O 1
ATOM 605 N N . LEU A 1 79 ? -0.611 -9.676 -21.226 1.00 89.38 79 LEU A N 1
ATOM 606 C CA . LEU A 1 79 ? -1.453 -8.988 -22.211 1.00 89.38 79 LEU A CA 1
ATOM 607 C C . LEU A 1 79 ? -2.090 -9.953 -23.221 1.00 89.38 79 LEU A C 1
ATOM 609 O O . LEU A 1 79 ? -3.215 -9.720 -23.655 1.00 89.38 79 LEU A O 1
ATOM 613 N N . ALA A 1 80 ? -1.388 -11.026 -23.599 1.00 87.56 80 ALA A N 1
ATOM 614 C CA . ALA A 1 80 ? -1.914 -12.065 -24.482 1.00 87.56 80 ALA A CA 1
ATOM 615 C C . ALA A 1 80 ? -2.988 -12.927 -23.798 1.00 87.56 80 ALA A C 1
ATOM 617 O O . ALA A 1 80 ? -3.898 -13.398 -24.475 1.00 87.56 80 ALA A O 1
ATOM 618 N N . ALA A 1 81 ? -2.916 -13.083 -22.473 1.00 87.94 81 ALA A N 1
ATOM 619 C CA . ALA A 1 81 ? -3.961 -13.709 -21.665 1.00 87.94 81 ALA A CA 1
ATOM 620 C C . ALA A 1 81 ? -5.202 -12.812 -21.469 1.00 87.94 81 ALA A C 1
ATOM 622 O O . ALA A 1 81 ? -6.213 -13.277 -20.953 1.00 87.94 81 ALA A O 1
ATOM 623 N N . GLY A 1 82 ? -5.156 -11.550 -21.915 1.00 84.44 82 GLY A N 1
ATOM 624 C CA . GLY A 1 82 ? -6.254 -10.587 -21.781 1.00 84.44 82 GLY A CA 1
ATOM 625 C C . GLY A 1 82 ? -6.168 -9.705 -20.534 1.00 84.44 82 GLY A C 1
ATOM 626 O O . GLY A 1 82 ? -7.029 -8.848 -20.339 1.00 84.44 82 GLY A O 1
ATOM 627 N N . ASP A 1 83 ? -5.110 -9.847 -19.739 1.00 83.44 83 ASP A N 1
ATOM 628 C CA . ASP A 1 83 ? -4.909 -9.086 -18.513 1.00 83.44 83 ASP A CA 1
ATOM 629 C C . ASP A 1 83 ? -4.154 -7.776 -18.775 1.00 83.44 83 ASP A C 1
ATOM 631 O O . ASP A 1 83 ? -3.201 -7.731 -19.554 1.00 83.44 83 ASP A O 1
ATOM 635 N N . ASP A 1 84 ? -4.535 -6.688 -18.096 1.00 84.19 84 ASP A N 1
ATOM 636 C CA . ASP A 1 84 ? -3.741 -5.452 -18.072 1.00 84.19 84 ASP A CA 1
ATOM 637 C C . ASP A 1 84 ? -2.884 -5.400 -16.793 1.00 84.19 84 ASP A C 1
ATOM 639 O O . ASP A 1 84 ? -3.428 -5.179 -15.706 1.00 84.19 84 ASP A O 1
ATOM 643 N N . PRO A 1 85 ? -1.544 -5.524 -16.884 1.00 78.81 85 PRO A N 1
ATOM 644 C CA . PRO A 1 85 ? -0.670 -5.561 -15.709 1.00 78.81 85 PRO A CA 1
ATOM 645 C C . PRO A 1 85 ? -0.734 -4.296 -14.846 1.00 78.81 85 PRO A C 1
ATOM 647 O O . PRO A 1 85 ? -0.463 -4.348 -13.647 1.00 78.81 85 PRO A O 1
ATOM 650 N N . LEU A 1 86 ? -1.074 -3.143 -15.439 1.00 78.56 86 LEU A N 1
ATOM 651 C CA . LEU A 1 86 ? -1.248 -1.905 -14.679 1.00 78.56 86 LEU A CA 1
ATOM 652 C C . LEU A 1 86 ? -2.573 -1.881 -13.918 1.00 78.56 86 LEU A C 1
ATOM 654 O O . LEU A 1 86 ? -2.609 -1.319 -12.828 1.00 78.56 86 LEU A O 1
ATOM 658 N N . GLU A 1 87 ? -3.629 -2.500 -14.448 1.00 79.12 87 GLU A N 1
ATOM 659 C CA . GLU A 1 87 ? -4.885 -2.646 -13.708 1.00 79.12 87 GLU A CA 1
ATOM 660 C C . GLU A 1 87 ? -4.762 -3.707 -12.618 1.00 79.12 87 GLU A C 1
ATOM 662 O O . GLU A 1 87 ? -5.256 -3.475 -11.526 1.00 79.12 87 GLU A O 1
ATOM 667 N N . ILE A 1 88 ? -4.023 -4.801 -12.844 1.00 76.50 88 ILE A N 1
ATOM 668 C CA . ILE A 1 88 ? -3.720 -5.773 -11.779 1.00 76.50 88 ILE A CA 1
ATOM 669 C C . ILE A 1 88 ? -2.960 -5.090 -10.642 1.00 76.50 88 ILE A C 1
ATOM 671 O O . ILE A 1 88 ? -3.371 -5.186 -9.491 1.00 76.50 88 ILE A O 1
ATOM 675 N N . LYS A 1 89 ? -1.893 -4.339 -10.949 1.00 71.25 89 LYS A N 1
ATOM 676 C CA . LYS A 1 89 ? -1.146 -3.594 -9.923 1.00 71.25 89 LYS A CA 1
ATOM 677 C C . LYS A 1 89 ? -2.003 -2.563 -9.204 1.00 71.25 89 LYS A C 1
ATOM 679 O O . LYS A 1 89 ? -1.829 -2.357 -8.007 1.00 71.25 89 LYS A O 1
ATOM 684 N N . LYS A 1 90 ? -2.897 -1.891 -9.929 1.00 69.31 90 LYS A N 1
ATOM 685 C CA . LYS A 1 90 ? -3.821 -0.930 -9.337 1.00 69.31 90 LYS A CA 1
ATOM 686 C C . LYS A 1 90 ? -4.820 -1.636 -8.422 1.00 69.31 90 LYS A C 1
ATOM 688 O O . LYS A 1 90 ? -4.962 -1.211 -7.289 1.00 69.31 90 LYS A O 1
ATOM 693 N N . ALA A 1 91 ? -5.407 -2.747 -8.856 1.00 64.44 91 ALA A N 1
ATOM 694 C CA . ALA A 1 91 ? -6.304 -3.566 -8.051 1.00 64.44 91 ALA A CA 1
ATOM 695 C C . ALA A 1 91 ? -5.599 -4.173 -6.828 1.00 64.44 91 ALA A C 1
ATOM 697 O O . ALA A 1 91 ? -6.205 -4.272 -5.773 1.00 64.44 91 ALA A O 1
ATOM 698 N N . GLU A 1 92 ? -4.321 -4.550 -6.926 1.00 62.47 92 GLU A N 1
ATOM 699 C CA . GLU A 1 92 ? -3.519 -4.989 -5.778 1.00 62.47 92 GLU A CA 1
ATOM 700 C C . GLU A 1 92 ? -3.203 -3.849 -4.808 1.00 62.47 92 GLU A C 1
ATOM 702 O O . GLU A 1 92 ? -3.239 -4.064 -3.601 1.00 62.47 92 GLU A O 1
ATOM 707 N N . ALA A 1 93 ? -2.924 -2.643 -5.307 1.00 60.62 93 ALA A N 1
ATOM 708 C CA . ALA A 1 93 ? -2.755 -1.457 -4.468 1.00 60.62 93 ALA A CA 1
ATOM 709 C C . ALA A 1 93 ? -4.084 -0.984 -3.848 1.00 60.62 93 ALA A C 1
ATOM 711 O O . ALA A 1 93 ? -4.086 -0.406 -2.765 1.00 60.62 93 ALA A O 1
ATOM 712 N N . GLU A 1 94 ? -5.203 -1.241 -4.527 1.00 58.12 94 GLU A N 1
ATOM 713 C CA . GLU A 1 94 ? -6.573 -0.976 -4.080 1.00 58.12 94 GLU A CA 1
ATOM 714 C C . GLU A 1 94 ? -7.187 -2.148 -3.304 1.00 58.12 94 GLU A C 1
ATOM 716 O O . GLU A 1 94 ? -8.317 -2.023 -2.832 1.00 58.12 94 GLU A O 1
ATOM 721 N N . LYS A 1 95 ? -6.471 -3.271 -3.109 1.00 54.88 95 LYS A N 1
ATOM 722 C CA . LYS A 1 95 ? -6.861 -4.254 -2.094 1.00 54.88 95 LYS A CA 1
ATOM 723 C C . LYS A 1 95 ? -6.757 -3.533 -0.764 1.00 54.88 95 LYS A C 1
ATOM 725 O O . LYS A 1 95 ? -5.666 -3.381 -0.219 1.00 54.88 95 LYS A O 1
ATOM 730 N N . VAL A 1 96 ? -7.902 -3.057 -0.287 1.00 57.72 96 VAL A N 1
ATOM 731 C CA . VAL A 1 96 ? -8.087 -2.477 1.036 1.00 57.72 96 VAL A CA 1
ATOM 732 C C . VAL A 1 96 ? -7.448 -3.447 2.017 1.00 57.72 96 VAL A C 1
ATOM 734 O O . VAL A 1 96 ? -7.954 -4.544 2.248 1.00 57.72 96 VAL A O 1
ATOM 737 N N . VAL A 1 97 ? -6.267 -3.096 2.524 1.00 67.38 97 VAL A N 1
ATOM 738 C CA . VAL A 1 97 ? -5.642 -3.858 3.598 1.00 67.38 97 VAL A CA 1
ATOM 739 C C . VAL A 1 97 ? -6.499 -3.560 4.810 1.00 67.38 97 VAL A C 1
ATOM 741 O O . VAL A 1 97 ? -6.333 -2.512 5.436 1.00 67.38 97 VAL A O 1
ATOM 744 N N . ILE A 1 98 ? -7.464 -4.441 5.072 1.00 77.75 98 ILE A N 1
ATOM 745 C CA . ILE A 1 98 ? -8.368 -4.317 6.207 1.00 77.75 98 ILE A CA 1
ATOM 746 C C . ILE A 1 98 ? -7.478 -4.290 7.451 1.00 77.75 98 ILE A C 1
ATOM 748 O O . ILE A 1 98 ? -6.780 -5.273 7.723 1.00 77.75 98 ILE A O 1
ATOM 752 N N . PRO A 1 99 ? -7.406 -3.153 8.164 1.00 84.56 99 PRO A N 1
ATOM 753 C CA . PRO A 1 99 ? -6.489 -3.027 9.277 1.00 84.56 99 PRO A CA 1
ATOM 754 C C . PRO A 1 99 ? -6.897 -3.990 10.390 1.00 84.56 99 PRO A C 1
ATOM 756 O O . PRO A 1 99 ? -8.068 -4.355 10.546 1.00 84.56 99 PRO A O 1
ATOM 759 N N . THR A 1 100 ? -5.918 -4.383 11.199 1.00 91.12 100 THR A N 1
ATOM 760 C CA . THR A 1 100 ? -6.217 -5.055 12.461 1.00 91.12 100 THR A CA 1
ATOM 761 C C . THR A 1 100 ? -6.956 -4.100 13.397 1.00 91.12 100 THR A C 1
ATOM 763 O O . THR A 1 100 ? -6.847 -2.876 13.269 1.00 91.12 100 THR A O 1
ATOM 766 N N . PHE A 1 101 ? -7.693 -4.633 14.371 1.00 92.19 101 PHE A N 1
ATOM 767 C CA . PHE A 1 101 ? -8.365 -3.805 15.369 1.00 92.19 101 PHE A CA 1
ATOM 768 C C . PHE A 1 101 ? -7.386 -2.882 16.101 1.00 92.19 101 PHE A C 1
ATOM 770 O O . PHE A 1 101 ? -7.709 -1.724 16.364 1.00 92.19 101 PHE A O 1
ATOM 777 N N . ALA A 1 102 ? -6.183 -3.373 16.422 1.00 91.19 102 ALA A N 1
ATOM 778 C CA . ALA A 1 102 ? -5.166 -2.575 17.098 1.00 91.19 102 ALA A CA 1
ATOM 779 C C . ALA A 1 102 ? -4.677 -1.413 16.221 1.00 91.19 102 ALA A C 1
ATOM 781 O O . ALA A 1 102 ? -4.583 -0.281 16.704 1.00 91.19 102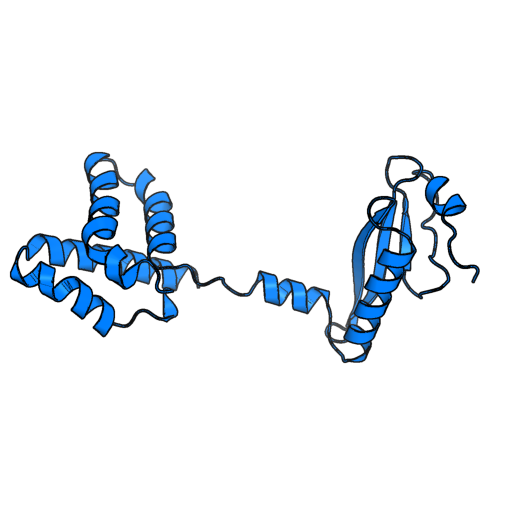 ALA A O 1
ATOM 782 N N . ASP A 1 103 ? -4.415 -1.665 14.937 1.00 90.00 103 ASP A N 1
ATOM 783 C CA . ASP A 1 103 ? -3.985 -0.622 14.002 1.00 90.00 103 ASP A CA 1
ATOM 784 C C . ASP A 1 103 ? -5.087 0.415 13.779 1.00 90.00 103 ASP A C 1
ATOM 786 O O . ASP A 1 103 ? -4.830 1.619 13.840 1.00 90.00 103 ASP A O 1
ATOM 790 N N . ALA A 1 104 ? -6.326 -0.041 13.587 1.00 90.88 104 ALA A N 1
ATOM 791 C CA . ALA A 1 104 ? -7.488 0.827 13.452 1.00 90.88 104 ALA A CA 1
ATOM 792 C C . ALA A 1 104 ? -7.688 1.691 14.705 1.00 90.88 104 ALA A C 1
ATOM 794 O O . ALA A 1 104 ? -7.833 2.906 14.601 1.00 90.88 104 ALA A O 1
ATOM 795 N N . ALA A 1 105 ? -7.603 1.101 15.900 1.00 92.19 105 ALA A N 1
ATOM 796 C CA . ALA A 1 105 ? -7.719 1.830 17.159 1.00 92.19 105 ALA A CA 1
ATOM 797 C C . ALA A 1 105 ? -6.636 2.907 17.319 1.00 92.19 105 ALA A C 1
ATOM 799 O O . ALA A 1 105 ? -6.935 4.005 17.791 1.00 92.19 105 ALA A O 1
ATOM 800 N N . ARG A 1 106 ? -5.392 2.633 16.903 1.00 91.56 106 ARG A N 1
ATOM 801 C CA . ARG A 1 106 ? -4.306 3.628 16.915 1.00 91.56 106 ARG A CA 1
ATOM 802 C C . ARG A 1 106 ? -4.539 4.752 15.902 1.00 91.56 106 ARG A C 1
ATOM 804 O O . ARG A 1 106 ? -4.274 5.904 16.232 1.00 91.56 106 ARG A O 1
ATOM 811 N N . ARG A 1 107 ? -5.060 4.449 14.707 1.00 89.94 107 ARG A N 1
ATOM 812 C CA . ARG A 1 107 ? -5.404 5.461 13.686 1.00 89.94 107 ARG A CA 1
ATOM 813 C C . ARG A 1 107 ? -6.535 6.374 14.150 1.00 89.94 107 ARG A C 1
ATOM 815 O O . ARG A 1 107 ? -6.359 7.586 14.178 1.00 89.94 107 ARG A O 1
ATOM 822 N N . VAL A 1 108 ? -7.631 5.788 14.631 1.00 91.06 108 VAL A N 1
ATOM 823 C CA . VAL A 1 108 ? -8.765 6.506 15.238 1.00 91.06 108 VAL A CA 1
ATOM 824 C C . VAL A 1 108 ? -8.299 7.417 16.363 1.00 91.06 108 VAL A C 1
ATOM 826 O O . VAL A 1 108 ? -8.705 8.572 16.458 1.00 91.06 108 VAL A O 1
ATOM 829 N N . HIS A 1 109 ? -7.431 6.898 17.231 1.00 90.69 109 HIS A N 1
ATOM 830 C CA . HIS A 1 109 ? -6.869 7.670 18.328 1.00 90.69 109 HIS A CA 1
ATOM 831 C C . HIS A 1 109 ? -6.050 8.859 17.823 1.00 90.69 109 HIS A C 1
ATOM 833 O O . HIS A 1 109 ? -6.247 9.971 18.306 1.00 90.69 109 HIS A O 1
ATOM 839 N N . ALA A 1 110 ? -5.191 8.656 16.824 1.00 88.00 110 ALA A N 1
ATOM 840 C CA . ALA A 1 110 ? -4.398 9.725 16.230 1.00 88.00 110 ALA A CA 1
ATOM 841 C C . ALA A 1 110 ? -5.271 10.808 15.572 1.00 88.00 110 ALA A C 1
ATOM 843 O O . ALA A 1 110 ? -4.971 11.988 15.722 1.00 88.00 110 ALA A O 1
ATOM 844 N N . GLU A 1 111 ? -6.368 10.430 14.912 1.00 87.38 111 GLU A N 1
ATOM 845 C CA . GLU A 1 111 ? -7.290 11.366 14.253 1.00 87.38 111 GLU A CA 1
ATOM 846 C C . GLU A 1 111 ? -8.173 12.146 15.234 1.00 87.38 111 GLU A C 1
ATOM 848 O O . GLU A 1 111 ? -8.398 13.340 15.044 1.00 87.38 111 GLU A O 1
ATOM 853 N N . LEU A 1 112 ? -8.670 11.497 16.292 1.00 85.94 112 LEU A N 1
ATOM 854 C CA . LEU A 1 112 ? -9.577 12.124 17.260 1.00 85.94 112 LEU A CA 1
ATOM 855 C C . LEU A 1 112 ? -8.846 12.852 18.394 1.00 85.94 112 LEU A C 1
ATOM 857 O O . LEU A 1 112 ? -9.396 13.790 18.971 1.00 85.94 112 LEU A O 1
ATOM 861 N N . SER A 1 113 ? -7.614 12.447 18.720 1.00 84.75 113 SER A N 1
ATOM 862 C CA . SER A 1 113 ? -6.843 13.034 19.824 1.00 84.75 113 SER A CA 1
ATOM 863 C C . SER A 1 113 ? -6.619 14.553 19.742 1.00 84.75 113 SER A C 1
ATOM 865 O O . SER A 1 113 ? -6.664 15.169 20.808 1.00 84.75 113 SER A O 1
ATOM 867 N N . PRO A 1 114 ? -6.458 15.202 18.566 1.00 85.00 114 PRO A N 1
ATOM 868 C CA . PRO A 1 114 ? -6.335 16.658 18.482 1.00 85.00 114 PRO A CA 1
ATOM 869 C C . PRO A 1 114 ? -7.610 17.398 18.906 1.00 85.00 114 PRO A C 1
ATOM 871 O O . PRO A 1 114 ? -7.535 18.548 19.325 1.00 85.00 114 PRO A O 1
ATOM 874 N N . GLY A 1 115 ? -8.775 16.746 18.817 1.00 82.12 115 GLY A N 1
ATOM 875 C CA . GLY A 1 115 ? -10.057 17.298 19.262 1.00 82.12 115 GLY A CA 1
ATOM 876 C C . GLY A 1 115 ? -10.332 17.109 20.756 1.00 82.12 115 GLY A C 1
ATOM 877 O O . GLY A 1 115 ? -11.375 17.539 21.244 1.00 82.12 115 GLY A O 1
ATOM 878 N N . TRP A 1 116 ? -9.443 16.442 21.499 1.00 85.56 116 TRP A N 1
ATOM 879 C CA . TRP A 1 116 ? -9.616 16.195 22.928 1.00 85.56 116 TRP A CA 1
ATOM 880 C C . TRP A 1 116 ? -8.730 17.132 23.748 1.00 85.56 116 TRP A C 1
ATOM 882 O O . TRP A 1 116 ? -7.514 16.981 23.793 1.00 85.56 116 TRP A O 1
ATOM 892 N N . GLU A 1 117 ? -9.353 18.047 24.488 1.00 76.69 117 GLU A N 1
ATOM 893 C CA . GLU A 1 117 ? -8.638 19.038 25.307 1.00 76.69 117 GLU A CA 1
ATOM 894 C C . GLU A 1 117 ? -7.875 18.416 26.492 1.00 76.69 117 GLU A C 1
ATOM 896 O O . GLU A 1 117 ? -6.909 18.989 26.993 1.00 76.69 117 GLU A O 1
ATOM 901 N N . ASN A 1 118 ? -8.288 17.230 26.961 1.00 85.81 118 ASN A N 1
ATOM 902 C CA . ASN A 1 118 ? -7.716 16.605 28.152 1.00 85.81 118 ASN A CA 1
ATOM 903 C C . ASN A 1 118 ? -6.669 15.518 27.810 1.00 85.81 118 ASN A C 1
ATOM 905 O O . ASN A 1 118 ? -7.040 14.400 27.431 1.00 85.81 118 ASN A O 1
ATOM 909 N N . PRO A 1 119 ? -5.366 15.750 28.066 1.00 81.94 119 PRO A N 1
ATOM 910 C CA . PRO A 1 119 ? -4.302 14.796 27.737 1.00 81.94 119 PRO A CA 1
ATOM 911 C C . PRO A 1 119 ? -4.370 13.495 28.552 1.00 81.94 119 PRO A C 1
ATOM 913 O O . PRO A 1 119 ? -3.888 12.449 28.105 1.00 81.94 119 PRO A O 1
ATOM 916 N N . LYS A 1 120 ? -4.986 13.514 29.743 1.00 82.94 120 LYS A N 1
ATOM 917 C CA . LYS A 1 120 ? -5.232 12.294 30.525 1.00 82.94 120 LYS A CA 1
ATOM 918 C C . LYS A 1 120 ? -6.286 11.424 29.844 1.00 82.94 120 LYS A C 1
ATOM 920 O O . LYS A 1 120 ? -6.109 10.210 29.785 1.00 82.94 120 LYS A O 1
ATOM 925 N N . HIS A 1 121 ? -7.335 12.039 29.297 1.00 81.81 121 HIS A N 1
ATOM 926 C CA . HIS A 1 121 ? -8.378 11.330 28.559 1.00 81.81 121 HIS A CA 1
ATOM 927 C C . HIS A 1 121 ? -7.814 10.681 27.289 1.00 81.81 121 HIS A C 1
ATOM 929 O O . HIS A 1 121 ? -8.074 9.502 27.056 1.00 81.81 121 HIS A O 1
ATOM 935 N N . VAL A 1 122 ? -6.958 11.398 26.548 1.00 83.50 122 VAL A N 1
ATOM 936 C CA . VAL A 1 122 ? -6.254 10.876 25.363 1.00 83.50 122 VAL A CA 1
ATOM 937 C C . VAL A 1 122 ? -5.499 9.589 25.698 1.00 83.50 122 VAL A C 1
ATOM 939 O O . VAL A 1 122 ? -5.732 8.557 25.072 1.00 83.50 122 VAL A O 1
ATOM 942 N N . ARG A 1 123 ? -4.635 9.607 26.720 1.00 85.00 123 ARG A N 1
ATOM 943 C CA . ARG A 1 123 ? -3.863 8.414 27.115 1.00 85.00 123 ARG A CA 1
ATOM 944 C C . ARG A 1 123 ? -4.749 7.293 27.655 1.00 85.00 123 ARG A C 1
ATOM 946 O O . ARG A 1 123 ? -4.550 6.128 27.321 1.00 85.00 123 ARG A O 1
ATOM 953 N N . GLN A 1 124 ? -5.745 7.640 28.469 1.00 87.62 124 GLN A N 1
ATOM 954 C CA . GLN A 1 124 ? -6.662 6.666 29.057 1.00 87.62 124 GLN A CA 1
ATOM 955 C C . GLN A 1 124 ? -7.532 5.981 27.999 1.00 87.62 124 GLN A C 1
ATOM 957 O O . GLN A 1 124 ? -7.943 4.841 28.201 1.00 87.62 124 GLN A O 1
ATOM 962 N N . TRP A 1 125 ? -7.838 6.651 26.887 1.00 91.25 125 TRP A N 1
ATOM 963 C CA . TRP A 1 125 ? -8.587 6.059 25.785 1.00 91.25 125 TRP A CA 1
ATOM 964 C C . TRP A 1 125 ? -7.867 4.840 25.212 1.00 91.25 125 TRP A C 1
ATOM 966 O O . TRP A 1 125 ? -8.401 3.729 25.268 1.00 91.25 125 TRP A O 1
ATOM 976 N N . LEU A 1 126 ? -6.620 5.032 24.779 1.00 89.06 126 LEU A N 1
ATOM 977 C CA . LEU A 1 126 ? -5.827 3.972 24.163 1.00 89.06 126 LEU A CA 1
ATOM 978 C C . LEU A 1 126 ? -5.441 2.886 25.175 1.00 89.06 126 LEU A C 1
ATOM 980 O O . LEU A 1 126 ? -5.645 1.707 24.907 1.00 89.06 126 LEU A O 1
ATOM 984 N N . SER A 1 127 ? -5.006 3.276 26.378 1.00 90.69 127 SER A N 1
ATOM 985 C CA . SER A 1 127 ? -4.569 2.327 27.412 1.00 90.69 127 SER A CA 1
ATOM 986 C C . SER A 1 127 ? -5.666 1.336 27.824 1.00 90.69 127 SER A C 1
ATOM 988 O O . SER A 1 127 ? -5.390 0.164 28.061 1.00 90.69 127 SER A O 1
ATOM 990 N N . THR A 1 128 ? -6.938 1.751 27.871 1.00 90.25 128 THR A N 1
ATOM 991 C CA . THR A 1 128 ? -8.013 0.783 28.164 1.00 90.25 128 THR A CA 1
ATOM 992 C C . THR A 1 128 ? -8.250 -0.211 27.033 1.00 90.25 128 THR A C 1
ATOM 994 O O . THR A 1 128 ? -8.605 -1.351 27.311 1.00 90.25 128 THR A O 1
ATOM 997 N N . LEU A 1 129 ? -8.071 0.194 25.772 1.00 91.44 129 LEU A N 1
ATOM 998 C CA . LEU A 1 129 ? -8.191 -0.739 24.659 1.00 91.44 129 LEU A CA 1
ATOM 999 C C . LEU A 1 129 ? -7.009 -1.710 24.674 1.00 91.44 129 LEU A C 1
ATOM 1001 O O . LEU A 1 129 ? -7.227 -2.905 24.520 1.00 91.44 129 LEU A O 1
ATOM 1005 N N . GLU A 1 130 ? -5.801 -1.227 24.969 1.00 92.12 130 GLU A N 1
ATOM 1006 C CA . GLU A 1 130 ? -4.601 -2.058 25.130 1.00 92.12 130 GLU A CA 1
ATOM 1007 C C . GLU A 1 130 ? -4.751 -3.103 26.243 1.00 92.12 130 GLU A C 1
ATOM 1009 O O . GLU A 1 130 ? -4.394 -4.260 26.044 1.00 92.12 130 GLU A O 1
ATOM 1014 N N . ASN A 1 131 ? -5.337 -2.729 27.381 1.00 90.81 131 ASN A N 1
ATOM 1015 C CA . ASN A 1 131 ? -5.473 -3.636 28.521 1.00 90.81 131 ASN A CA 1
ATOM 1016 C C . ASN A 1 131 ? -6.626 -4.638 28.375 1.00 90.81 131 ASN A C 1
ATOM 1018 O O . ASN A 1 131 ? -6.500 -5.774 28.826 1.00 90.81 131 ASN A O 1
ATOM 1022 N N . TYR A 1 132 ? -7.756 -4.224 27.791 1.00 89.56 132 TYR A N 1
ATOM 1023 C CA . TYR A 1 132 ? -8.990 -5.020 27.822 1.00 89.56 132 TYR A CA 1
ATOM 1024 C C . TYR A 1 132 ? -9.429 -5.561 26.460 1.00 89.56 132 TYR A C 1
ATOM 1026 O O . TYR A 1 132 ? -10.060 -6.610 26.425 1.00 89.56 132 TYR A O 1
ATOM 1034 N N . ALA A 1 133 ? -9.126 -4.881 25.349 1.00 89.56 133 ALA A N 1
ATOM 1035 C CA . ALA A 1 133 ? -9.602 -5.269 24.016 1.00 89.56 133 ALA A CA 1
ATOM 1036 C C . ALA A 1 133 ? -8.509 -5.916 23.152 1.00 89.56 133 ALA A C 1
ATOM 1038 O O . ALA A 1 133 ? -8.750 -6.924 22.491 1.00 89.56 133 ALA A O 1
ATOM 1039 N N . PHE A 1 134 ? -7.291 -5.372 23.168 1.00 91.69 134 PHE A N 1
ATOM 1040 C CA . PHE A 1 134 ? -6.190 -5.836 22.324 1.00 91.69 134 PHE A CA 1
ATOM 1041 C C . PHE A 1 134 ? -5.750 -7.285 22.579 1.00 91.69 134 PHE A C 1
ATOM 1043 O O . PHE A 1 134 ? -5.414 -7.936 21.590 1.00 91.69 134 PHE A O 1
ATOM 1050 N N . PRO A 1 135 ? -5.802 -7.839 23.809 1.00 91.00 135 PRO A N 1
ATOM 1051 C CA . PRO A 1 135 ? -5.403 -9.227 24.038 1.00 91.00 135 PRO A CA 1
ATOM 1052 C C . PRO A 1 135 ? -6.200 -10.256 23.223 1.00 91.00 135 PRO A C 1
ATOM 1054 O O . PRO A 1 135 ? -5.660 -11.306 22.892 1.00 91.00 135 PRO A O 1
ATOM 1057 N N . GLN A 1 136 ? -7.464 -9.967 22.886 1.00 88.44 136 GLN A N 1
ATOM 1058 C CA . GLN A 1 136 ? -8.325 -10.877 22.116 1.00 88.44 136 GLN A CA 1
ATOM 1059 C C . GLN A 1 136 ? -8.653 -10.360 20.711 1.00 88.44 136 GLN A C 1
ATOM 1061 O O . GLN A 1 136 ? -8.660 -11.132 19.754 1.00 88.44 136 GLN A O 1
ATOM 1066 N N . LEU A 1 137 ? -8.925 -9.060 20.574 1.00 90.75 137 LEU A N 1
ATOM 1067 C CA . LEU A 1 137 ? -9.365 -8.458 19.312 1.00 90.75 137 LEU A CA 1
ATOM 1068 C C . LEU A 1 137 ? -8.218 -7.827 18.527 1.00 90.75 137 LEU A C 1
ATOM 1070 O O . LEU A 1 137 ? -8.338 -7.657 17.322 1.00 90.75 137 LEU A O 1
ATOM 1074 N N . GLY A 1 138 ? -7.106 -7.484 19.182 1.00 87.88 138 GLY A N 1
ATOM 1075 C CA . GLY A 1 138 ? -6.067 -6.623 18.611 1.00 87.88 138 GLY A CA 1
ATOM 1076 C C . GLY A 1 138 ? -5.476 -7.135 17.300 1.00 87.88 138 GLY A C 1
ATOM 1077 O O . GLY A 1 138 ? -5.270 -6.338 16.393 1.00 87.88 138 GLY A O 1
ATOM 1078 N N . ALA A 1 139 ? -5.251 -8.447 17.194 1.00 89.88 139 ALA A N 1
ATOM 1079 C CA . ALA A 1 139 ? -4.680 -9.087 16.007 1.00 89.88 139 ALA A CA 1
ATOM 1080 C C . ALA A 1 139 ? -5.719 -9.453 14.931 1.00 89.88 139 ALA A C 1
ATOM 1082 O O . ALA A 1 139 ? -5.339 -9.818 13.820 1.00 89.88 139 ALA A O 1
ATOM 1083 N N . LYS A 1 140 ? -7.018 -9.383 15.246 1.00 90.38 140 LYS A N 1
ATOM 1084 C CA . LYS A 1 140 ? -8.092 -9.683 14.294 1.00 90.38 140 LYS A CA 1
ATOM 1085 C C . LYS A 1 140 ? -8.284 -8.505 13.344 1.00 90.38 140 LYS A C 1
ATOM 1087 O O . LYS A 1 140 ? -8.191 -7.350 13.760 1.00 90.38 140 LYS A O 1
ATOM 1092 N N . THR A 1 141 ? -8.560 -8.786 12.076 1.00 90.38 141 THR A N 1
ATOM 1093 C CA . THR A 1 141 ? -8.957 -7.762 11.100 1.00 90.38 141 THR A CA 1
ATOM 1094 C C . THR A 1 141 ? -10.386 -7.308 11.369 1.00 90.38 141 THR A C 1
ATOM 1096 O O . THR A 1 141 ? -11.197 -8.094 11.863 1.00 90.38 141 THR A O 1
ATOM 1099 N N . LEU A 1 142 ? -10.700 -6.042 11.079 1.00 87.75 142 LEU A N 1
ATOM 1100 C CA . LEU A 1 142 ? -12.008 -5.454 11.404 1.00 87.75 142 LEU A CA 1
ATOM 1101 C C . LEU A 1 142 ? -13.203 -6.236 10.830 1.00 87.75 142 LEU A C 1
ATOM 1103 O O . LEU A 1 142 ? -14.244 -6.309 11.475 1.00 87.75 142 LEU A O 1
ATOM 1107 N N . ASP A 1 143 ? -13.049 -6.849 9.658 1.00 87.25 143 ASP A N 1
ATOM 1108 C CA . ASP A 1 143 ? -14.071 -7.662 8.984 1.00 87.25 143 ASP A CA 1
ATOM 1109 C C . ASP A 1 143 ? -14.336 -9.011 9.667 1.00 87.25 143 ASP A C 1
ATOM 1111 O O . ASP A 1 143 ? -15.444 -9.539 9.602 1.00 87.25 143 ASP A O 1
ATOM 1115 N N . SER A 1 144 ? -13.334 -9.555 10.356 1.00 88.75 144 SER A N 1
ATOM 1116 C CA . SER A 1 144 ? -13.436 -10.827 11.075 1.00 88.75 144 SER A CA 1
ATOM 1117 C C . SER A 1 144 ? -14.058 -10.701 12.469 1.00 88.75 144 SER A C 1
ATOM 1119 O O . SER A 1 144 ? -14.359 -11.715 13.098 1.00 88.75 144 SER A O 1
ATOM 1121 N N . ILE A 1 145 ? -14.233 -9.476 12.981 1.00 90.81 145 ILE A N 1
ATOM 1122 C CA . ILE A 1 145 ? -14.720 -9.239 14.342 1.00 90.81 145 ILE A CA 1
ATOM 1123 C C . ILE A 1 145 ? -16.234 -9.388 14.378 1.00 90.81 145 ILE A C 1
ATOM 1125 O O . ILE A 1 145 ? -16.980 -8.614 13.779 1.00 90.81 145 ILE A O 1
ATOM 1129 N N . THR A 1 146 ? -16.697 -10.353 15.163 1.00 90.25 146 THR A N 1
ATOM 1130 C CA . THR A 1 146 ? -18.122 -10.587 15.381 1.00 90.25 146 THR A CA 1
ATOM 1131 C C . THR A 1 146 ? -18.608 -9.970 16.691 1.00 90.25 146 THR A C 1
ATOM 1133 O O . THR A 1 146 ? -17.840 -9.659 17.605 1.00 90.25 146 THR A O 1
ATOM 1136 N N . ALA A 1 147 ? -19.929 -9.837 16.833 1.00 88.94 147 ALA A N 1
ATOM 1137 C CA . ALA A 1 147 ? -20.535 -9.430 18.101 1.00 88.94 147 ALA A CA 1
ATOM 1138 C C . ALA A 1 147 ? -20.232 -10.422 19.244 1.00 88.94 147 ALA A C 1
ATOM 1140 O O . ALA A 1 147 ? -20.161 -10.009 20.404 1.00 88.94 147 ALA A O 1
ATOM 1141 N N . ALA A 1 148 ? -20.034 -11.707 18.921 1.00 90.94 148 ALA A N 1
ATOM 1142 C CA . ALA A 1 148 ? -19.655 -12.732 19.888 1.00 90.94 148 ALA A CA 1
ATOM 1143 C C . ALA A 1 148 ? -18.249 -12.476 20.441 1.00 90.94 148 ALA A C 1
ATOM 1145 O O . ALA A 1 148 ? -18.083 -12.468 21.658 1.00 90.94 148 ALA A O 1
ATOM 1146 N N . ASP A 1 149 ? -17.284 -12.146 19.577 1.00 90.12 149 ASP A N 1
ATOM 1147 C CA . ASP A 1 149 ? -15.918 -11.812 19.996 1.00 90.12 149 ASP A CA 1
ATOM 1148 C C . ASP A 1 149 ? -15.905 -10.631 20.974 1.00 90.12 149 ASP A C 1
ATOM 1150 O O . ASP A 1 149 ? -15.301 -10.693 22.043 1.00 90.12 149 ASP A O 1
ATOM 1154 N N . VAL A 1 150 ? -16.648 -9.564 20.655 1.00 89.94 150 VAL A N 1
ATOM 1155 C CA . VAL A 1 150 ? -16.765 -8.389 21.533 1.00 89.94 150 VAL A CA 1
ATOM 1156 C C . VAL A 1 150 ? -17.410 -8.760 22.872 1.00 89.94 150 VAL A C 1
ATOM 1158 O O . VAL A 1 150 ? -16.981 -8.281 23.925 1.00 89.94 150 VAL A O 1
ATOM 1161 N N . ALA A 1 151 ? -18.435 -9.614 22.858 1.00 89.88 151 ALA A N 1
ATOM 1162 C CA . ALA A 1 151 ? -19.092 -10.075 24.075 1.00 89.88 151 ALA A CA 1
ATOM 1163 C C . ALA A 1 151 ? -18.162 -10.938 24.941 1.00 89.88 151 ALA A C 1
ATOM 1165 O O . ALA A 1 151 ? -18.151 -10.766 26.159 1.00 89.88 151 ALA A O 1
ATOM 1166 N N . GLU A 1 152 ? -17.373 -11.830 24.342 1.00 90.81 152 GLU A N 1
ATOM 1167 C CA . GLU A 1 152 ? -16.391 -12.667 25.040 1.00 90.81 152 GLU A CA 1
ATOM 1168 C C . GLU A 1 152 ? -15.277 -11.834 25.671 1.00 90.81 152 GLU A C 1
ATOM 1170 O O . GLU A 1 152 ? -14.954 -12.032 26.843 1.00 90.81 152 GLU A O 1
ATOM 1175 N N . THR A 1 153 ? -14.771 -10.836 24.945 1.00 89.31 153 THR A N 1
ATOM 1176 C CA . THR A 1 153 ? -13.758 -9.904 25.451 1.00 89.31 153 THR A CA 1
ATOM 1177 C C . THR A 1 153 ? -14.272 -9.083 26.639 1.00 89.31 153 THR A C 1
ATOM 1179 O O . THR A 1 153 ? -13.560 -8.880 27.622 1.00 89.31 153 THR A O 1
ATOM 1182 N N . LEU A 1 154 ? -15.528 -8.624 26.593 1.00 90.12 154 LEU A N 1
ATOM 1183 C CA . LEU A 1 154 ? -16.103 -7.771 27.640 1.00 90.12 154 LEU A CA 1
ATOM 1184 C C . LEU A 1 154 ? -16.689 -8.540 28.830 1.00 90.12 154 LEU A C 1
ATOM 1186 O O . LEU A 1 154 ? -16.805 -7.963 29.911 1.00 90.12 154 LEU A O 1
ATOM 1190 N N . ARG A 1 155 ? -17.065 -9.815 28.668 1.00 89.12 155 ARG A N 1
ATOM 1191 C CA . ARG A 1 155 ? -17.675 -10.641 29.726 1.00 89.12 155 ARG A CA 1
ATOM 1192 C C . ARG A 1 155 ? -16.873 -10.665 31.038 1.00 89.12 155 ARG A C 1
ATOM 1194 O O . ARG A 1 155 ? -17.478 -10.376 32.070 1.00 89.12 155 ARG A O 1
ATOM 1201 N N . PRO A 1 156 ? -15.556 -10.958 31.060 1.00 88.62 156 PRO A N 1
ATOM 1202 C CA . PRO A 1 156 ? -14.798 -10.991 32.316 1.00 88.62 156 PRO A CA 1
ATOM 1203 C C . PRO A 1 156 ? -14.664 -9.602 32.961 1.00 88.62 156 PRO A C 1
ATOM 1205 O O . PRO A 1 156 ? -14.644 -9.481 34.187 1.00 88.62 156 PRO A O 1
ATOM 1208 N N . VAL A 1 157 ? -14.630 -8.542 32.147 1.00 87.88 157 VAL A N 1
ATOM 1209 C CA . VAL A 1 157 ? -14.560 -7.156 32.632 1.00 87.88 157 VAL A CA 1
ATOM 1210 C C . VAL A 1 157 ? -15.898 -6.727 33.227 1.00 87.88 157 VAL A C 1
ATOM 1212 O O . VAL A 1 157 ? -15.918 -6.065 34.254 1.00 87.88 157 VAL A O 1
ATOM 1215 N N . TRP A 1 158 ? -17.027 -7.143 32.649 1.00 86.69 158 TRP A N 1
ATOM 1216 C CA . TRP A 1 158 ? -18.360 -6.831 33.179 1.00 86.69 158 TRP A CA 1
ATOM 1217 C C . TRP A 1 158 ? -18.609 -7.398 34.577 1.00 86.69 158 TRP A C 1
ATOM 1219 O O . TRP A 1 158 ? -19.295 -6.759 35.371 1.00 86.69 158 TRP A O 1
ATOM 1229 N N . LEU A 1 159 ? -18.041 -8.567 34.881 1.00 86.81 159 LEU A N 1
ATOM 1230 C CA . LEU A 1 159 ? -18.189 -9.225 36.183 1.00 86.81 159 LEU A CA 1
ATOM 1231 C C . LEU A 1 159 ? -17.368 -8.563 37.298 1.00 86.81 159 LEU A C 1
ATOM 1233 O O . LEU A 1 159 ? -17.652 -8.780 38.471 1.00 86.81 159 LEU A O 1
ATOM 1237 N N . THR A 1 160 ? -16.353 -7.771 36.946 1.00 86.94 160 THR A N 1
ATOM 1238 C CA . THR A 1 160 ? -15.401 -7.182 37.901 1.00 86.94 160 THR A CA 1
ATOM 1239 C C . THR A 1 160 ? -15.468 -5.655 37.935 1.00 86.94 160 THR A C 1
ATOM 1241 O O . THR A 1 160 ? -15.406 -5.057 39.005 1.00 86.94 160 THR A O 1
ATOM 1244 N N . LEU A 1 161 ? -15.608 -5.012 36.774 1.00 89.31 161 LEU A N 1
ATOM 1245 C CA . LEU A 1 161 ? -15.532 -3.567 36.556 1.00 89.31 161 LEU A CA 1
ATOM 1246 C C . LEU A 1 161 ? -16.548 -3.126 35.484 1.00 89.31 161 LEU A C 1
ATOM 1248 O O . LEU A 1 161 ? -16.196 -2.816 34.341 1.00 89.31 161 LEU A O 1
ATOM 1252 N N . SER A 1 162 ? -17.823 -3.061 35.866 1.00 87.19 162 SER A N 1
ATOM 1253 C CA . SER A 1 162 ? -18.957 -2.727 34.990 1.00 87.19 162 SER A CA 1
ATOM 1254 C C . SER A 1 162 ? -18.809 -1.396 34.237 1.00 87.19 162 SER A C 1
ATOM 1256 O O . SER A 1 162 ? -18.992 -1.338 33.019 1.00 87.19 162 SER A O 1
ATOM 1258 N N . GLU A 1 163 ? -18.422 -0.321 34.930 1.00 88.75 163 GLU A N 1
ATOM 1259 C CA . GLU A 1 163 ? -18.205 0.987 34.296 1.00 88.75 163 GLU A CA 1
ATOM 1260 C C . GLU A 1 163 ? -17.086 0.941 33.248 1.00 88.75 163 GLU A C 1
ATOM 1262 O O . GLU A 1 163 ? -17.206 1.525 32.167 1.00 88.75 163 GLU A O 1
ATOM 1267 N N . THR A 1 164 ? -16.002 0.218 33.546 1.00 88.19 164 THR A N 1
ATOM 1268 C CA . THR A 1 164 ? -14.880 0.036 32.622 1.00 88.19 164 THR A CA 1
ATOM 1269 C C . THR A 1 164 ? -15.327 -0.738 31.391 1.00 88.19 164 THR A C 1
ATOM 1271 O O . THR A 1 164 ? -15.039 -0.310 30.276 1.00 88.19 164 THR A O 1
ATOM 1274 N N . ALA A 1 165 ? -16.093 -1.817 31.566 1.00 88.75 165 ALA A N 1
ATOM 1275 C CA . ALA A 1 165 ? -16.628 -2.600 30.456 1.00 88.75 165 ALA A CA 1
ATOM 1276 C C . ALA A 1 165 ? -17.531 -1.758 29.536 1.00 88.75 165 ALA A C 1
ATOM 1278 O O . ALA A 1 165 ? -17.402 -1.828 28.312 1.00 88.75 165 ALA A O 1
ATOM 1279 N N . SER A 1 166 ? -18.387 -0.902 30.107 1.00 90.12 166 SER A N 1
ATOM 1280 C CA . SER A 1 166 ? -19.228 0.026 29.339 1.00 90.12 166 SER A CA 1
ATOM 1281 C C . SER A 1 166 ? -18.391 1.008 28.507 1.00 90.12 166 SER A C 1
ATOM 1283 O O . SER A 1 166 ? -18.625 1.173 27.307 1.00 90.12 166 SER A O 1
ATOM 1285 N N . ARG A 1 167 ? -17.339 1.593 29.100 1.00 90.44 167 ARG A N 1
ATOM 1286 C CA . ARG A 1 167 ? -16.415 2.493 28.386 1.00 90.44 167 ARG A CA 1
ATOM 1287 C C . ARG A 1 167 ? -15.646 1.770 27.281 1.00 90.44 167 ARG A C 1
ATOM 1289 O O . ARG A 1 167 ? -15.524 2.307 26.185 1.00 90.44 167 ARG A O 1
ATOM 1296 N N . VAL A 1 168 ? -15.146 0.559 27.532 1.00 91.31 168 VAL A N 1
ATOM 1297 C CA . VAL A 1 168 ? -14.438 -0.235 26.512 1.00 91.31 168 VAL A CA 1
ATOM 1298 C C . VAL A 1 168 ? -15.381 -0.579 25.357 1.00 91.31 168 VAL A C 1
ATOM 1300 O O . VAL A 1 168 ? -15.001 -0.389 24.206 1.00 91.31 168 VAL A O 1
ATOM 1303 N N . LYS A 1 169 ? -16.635 -0.966 25.633 1.00 92.75 169 LYS A N 1
ATOM 1304 C CA . LYS A 1 169 ? -17.655 -1.202 24.596 1.00 92.75 169 LYS A CA 1
ATOM 1305 C C . LYS A 1 169 ? -17.863 0.018 23.699 1.00 92.75 169 LYS A C 1
ATOM 1307 O O . LYS A 1 169 ? -17.873 -0.117 22.479 1.00 92.75 169 LYS A O 1
ATOM 1312 N N . GLN A 1 170 ? -18.017 1.203 24.293 1.00 92.50 170 GLN A N 1
ATOM 1313 C CA . GLN A 1 170 ? -18.172 2.450 23.536 1.00 92.50 170 GLN A CA 1
ATOM 1314 C C . GLN A 1 170 ? -16.956 2.718 22.645 1.00 92.50 170 GLN A C 1
ATOM 1316 O O . GLN A 1 170 ? -17.109 3.079 21.484 1.00 92.50 170 GLN A O 1
ATOM 1321 N N . ARG A 1 171 ? -15.744 2.492 23.159 1.00 93.12 171 ARG A N 1
ATOM 1322 C CA . ARG A 1 171 ? -14.496 2.697 22.409 1.00 93.12 171 ARG A CA 1
ATOM 1323 C C . ARG A 1 171 ? -14.353 1.708 21.254 1.00 93.12 171 ARG A C 1
ATOM 1325 O O . ARG A 1 171 ? -14.015 2.131 20.156 1.00 93.12 171 ARG A O 1
ATOM 1332 N N . ILE A 1 172 ? -14.687 0.432 21.468 1.00 92.19 172 ILE A N 1
ATOM 1333 C CA . ILE A 1 172 ? -14.753 -0.580 20.400 1.00 92.19 172 ILE A CA 1
ATOM 1334 C C . ILE A 1 172 ? -15.736 -0.138 19.314 1.00 92.19 172 ILE A C 1
ATOM 1336 O O . ILE A 1 172 ? -15.406 -0.199 18.135 1.00 92.19 172 ILE A O 1
ATOM 1340 N N . HIS A 1 173 ? -16.913 0.362 19.699 1.00 92.88 173 HIS A N 1
ATOM 1341 C CA . HIS A 1 173 ? -17.902 0.844 18.738 1.00 92.88 173 HIS A CA 1
ATOM 1342 C C . HIS A 1 173 ? -17.372 1.999 17.878 1.00 92.88 173 HIS A C 1
ATOM 1344 O O . HIS A 1 173 ? -17.549 1.966 16.667 1.00 92.88 173 HIS A O 1
ATOM 1350 N N . VAL A 1 174 ? -16.664 2.966 18.472 1.00 92.31 174 VAL A N 1
ATOM 1351 C CA . VAL A 1 174 ? -16.035 4.072 17.724 1.00 92.31 174 VAL A CA 1
ATOM 1352 C C . VAL A 1 174 ? -15.014 3.552 16.708 1.00 92.31 174 VAL A C 1
ATOM 1354 O O . VAL A 1 174 ? -14.987 4.027 15.577 1.00 92.31 174 VAL A O 1
ATOM 1357 N N . VAL A 1 175 ? -14.205 2.552 17.075 1.00 92.00 175 VAL A N 1
ATOM 1358 C CA . VAL A 1 175 ? -13.230 1.946 16.152 1.00 92.00 175 VAL A CA 1
ATOM 1359 C C . VAL A 1 175 ? -13.924 1.225 14.994 1.00 92.00 175 VAL A C 1
ATOM 1361 O O . VAL A 1 175 ? -13.538 1.412 13.843 1.00 92.00 175 VAL A O 1
ATOM 1364 N N . MET A 1 176 ? -14.978 0.454 15.276 1.00 91.25 176 MET A N 1
ATOM 1365 C CA . MET A 1 176 ? -15.758 -0.231 14.236 1.00 91.25 176 MET A CA 1
ATOM 1366 C C . MET A 1 176 ? -16.478 0.761 13.313 1.00 91.25 176 MET A C 1
ATOM 1368 O O . MET A 1 176 ? -16.470 0.587 12.098 1.00 91.25 176 MET A O 1
ATOM 1372 N N . GLN A 1 177 ? -17.050 1.830 13.876 1.00 90.81 177 GLN A N 1
ATOM 1373 C CA . GLN A 1 177 ? -17.712 2.889 13.115 1.00 90.81 177 GLN A CA 1
ATOM 1374 C C . GLN A 1 177 ? -16.730 3.633 12.204 1.00 90.81 177 GLN A C 1
ATOM 1376 O O . GLN A 1 177 ? -17.070 3.952 11.067 1.00 90.81 177 GLN A O 1
ATOM 1381 N N . TRP A 1 178 ? -15.508 3.886 12.680 1.00 90.06 178 TRP A N 1
ATOM 1382 C CA . TRP A 1 178 ? -14.448 4.449 11.850 1.00 90.06 178 TRP A CA 1
ATOM 1383 C C . TRP A 1 178 ? -14.055 3.509 10.712 1.00 90.06 178 TRP A C 1
ATOM 1385 O O . TRP A 1 178 ? -13.892 3.979 9.590 1.00 90.06 178 TRP A O 1
ATOM 1395 N N . GLY A 1 179 ? -13.969 2.201 10.984 1.00 85.69 179 GLY A N 1
ATOM 1396 C CA . GLY A 1 179 ? -13.759 1.178 9.959 1.00 85.69 179 GLY A CA 1
ATOM 1397 C C . GLY A 1 179 ? -14.796 1.289 8.847 1.00 85.69 179 GLY A C 1
ATOM 1398 O O . GLY A 1 179 ? -14.440 1.556 7.709 1.00 85.69 179 GLY A O 1
ATOM 1399 N N . TRP A 1 180 ? -16.086 1.243 9.194 1.00 85.12 180 TRP A N 1
ATOM 1400 C CA 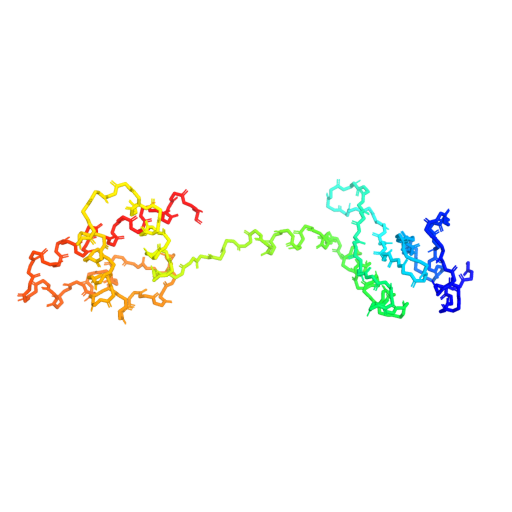. TRP A 1 180 ? -17.177 1.381 8.219 1.00 85.12 180 TRP A CA 1
ATOM 1401 C C . TRP A 1 180 ? -17.136 2.677 7.401 1.00 85.12 180 TRP A C 1
ATOM 1403 O O . TRP A 1 180 ? -17.588 2.689 6.260 1.00 85.12 180 TRP A O 1
ATOM 1413 N N . ALA A 1 181 ? -16.619 3.769 7.969 1.00 83.25 181 ALA A N 1
ATOM 1414 C CA . ALA A 1 181 ? -16.472 5.035 7.257 1.00 83.25 181 ALA A CA 1
ATOM 1415 C C . ALA A 1 181 ? -15.297 5.044 6.258 1.00 83.25 181 ALA A C 1
ATOM 1417 O O . ALA A 1 181 ? -15.316 5.843 5.323 1.00 83.25 181 ALA A O 1
ATOM 1418 N N . HIS A 1 182 ? -14.293 4.179 6.442 1.00 76.50 182 HIS A N 1
ATOM 1419 C CA . HIS A 1 182 ? -13.058 4.143 5.648 1.00 76.50 182 HIS A CA 1
ATOM 1420 C C . HIS A 1 182 ? -12.947 2.931 4.706 1.00 76.50 182 HIS A C 1
ATOM 1422 O O . HIS A 1 182 ? -11.946 2.821 3.993 1.00 76.50 182 HIS A O 1
ATOM 1428 N N . GLY A 1 183 ? -13.985 2.088 4.649 1.00 60.34 183 GLY A N 1
ATOM 1429 C CA . GLY A 1 183 ? -14.102 0.934 3.746 1.00 60.34 183 GLY A CA 1
ATOM 1430 C C . GLY A 1 183 ? -13.682 -0.379 4.386 1.00 60.34 183 GLY A C 1
ATOM 1431 O O . GLY A 1 183 ? -13.258 -1.261 3.612 1.00 60.34 183 GLY A O 1
#

Secondary structure (DSSP, 8-state):
-PPPPHHHHHT--TTSPPEE-SSSTTEEEEE-SSTT-EEEEEEEE-TTT--EEEEEEEEETTS-HHHHHHHHHHHHHHHHTT--HHHHHHHHHTS----BHHHHHHHHHHHHGGG-S-HHHHHHHHHHHHHHTHHHHTTSBGGG--HHHHHHHHHHHHHH-HHHHHHHHHHHHHHHHHHHHH-

Radius of gyration: 26.85 Å; Cα contacts (8 Å, |Δi|>4): 239; chains: 1; bounding box: 48×33×74 Å

Solvent-accessible surface area (backbone atoms only — not comparable to full-atom values): 10122 Å² total; per-residue (Å²): 110,74,60,64,46,69,73,61,53,51,65,34,36,49,86,47,76,64,44,56,36,40,79,46,90,48,34,26,39,33,48,30,95,45,70,30,28,23,39,31,36,38,46,47,65,33,64,73,78,72,43,81,46,74,44,78,59,52,39,34,71,86,37,43,75,67,54,40,49,51,53,52,48,55,53,48,54,41,40,74,74,51,43,39,71,67,56,52,51,46,51,58,72,61,51,73,74,70,46,28,39,43,56,43,43,52,50,50,45,65,70,50,43,83,79,48,92,48,70,68,56,50,53,51,54,55,52,48,40,57,73,55,40,33,86,76,45,19,83,39,35,59,89,76,65,46,74,63,57,56,48,61,52,37,48,70,37,46,78,76,40,50,71,58,30,54,53,49,52,53,53,52,49,54,39,52,52,51,44,69,74,75,107

pLDDT: mean 87.47, std 7.56, range [54.88, 95.81]